Protein AF-A0A842VUZ8-F1 (afdb_monomer_lite)

Foldseek 3Di:
DDDDDDDPDPPPVVVVVVVVVVVVVVVVVVVVVVVVVVVVVVVVVVVVVVVVVVVVVVVVVCQAVLLALWAKDFPVCPLVLLVCLLVLLQVLLVVCVVLVQAAPPQAQDLVSLLVLLLVVLVVVLVVLQVLLVQCLVPPRVSSNVVSLVVQLCLQLVLQLVSVLSVLVVPPPDDVSSVVVSVVSSVVSNVVSVVVSCCRSVVVDDSVRSNVSLSVSLSSLLSVVCRNCLSHPSNLLSNLQSNLVSLQVCQPPRSVVSNCVRRVVDDPVVQVCLLVVVDDLVVVNRDIDIHHSVQSNSSSNLLNSLLSVQCVVPVDNVLSVLLSVQLSVLLSVQQVVQVVVCSNHVDDRRRNRSSVSSVVSSVVSVVVVVVVD

Structure (mmCIF, N/CA/C/O backbone):
data_AF-A0A842VUZ8-F1
#
_entry.id   AF-A0A842VUZ8-F1
#
loop_
_atom_site.group_PDB
_atom_site.id
_atom_site.type_symbol
_atom_site.label_atom_id
_atom_site.label_alt_id
_atom_site.label_comp_id
_atom_site.label_asym_id
_atom_site.label_entity_id
_atom_site.label_seq_id
_atom_site.pdbx_PDB_ins_code
_atom_site.Cartn_x
_atom_site.Cartn_y
_atom_site.Cartn_z
_atom_site.occupancy
_atom_site.B_iso_or_equiv
_atom_site.auth_seq_id
_atom_site.auth_comp_id
_atom_site.auth_asym_id
_atom_site.auth_atom_id
_atom_site.pdbx_PDB_model_num
ATOM 1 N N . MET A 1 1 ? -75.063 74.558 -32.760 1.00 40.25 1 MET A N 1
ATOM 2 C CA . MET A 1 1 ? -74.350 75.350 -31.739 1.00 40.25 1 MET A CA 1
ATOM 3 C C . MET A 1 1 ? -74.391 74.553 -30.447 1.00 40.25 1 MET A C 1
ATOM 5 O O . MET A 1 1 ? -75.490 74.437 -29.937 1.00 40.25 1 MET A O 1
ATOM 9 N N . VAL A 1 2 ? -73.227 74.054 -29.988 1.00 37.72 2 VAL A N 1
ATOM 10 C CA . VAL A 1 2 ? -72.894 73.673 -28.586 1.00 37.72 2 VAL A CA 1
ATOM 11 C C . VAL A 1 2 ? -73.718 72.489 -28.006 1.00 37.72 2 VAL A C 1
ATOM 13 O O . VAL A 1 2 ? -74.902 72.391 -28.267 1.00 37.72 2 VAL A O 1
ATOM 16 N N . SER A 1 3 ? -73.215 71.499 -27.265 1.00 39.84 3 SER A N 1
ATOM 17 C CA . SER A 1 3 ? -71.957 71.281 -26.542 1.00 39.84 3 SER A CA 1
ATOM 18 C C . SER A 1 3 ? -71.574 69.799 -26.555 1.00 39.84 3 SER A C 1
ATOM 20 O O . SER A 1 3 ? -72.415 68.913 -26.428 1.00 39.84 3 SER A O 1
ATOM 22 N N . GLN A 1 4 ? -70.263 69.570 -26.624 1.00 48.50 4 GLN A N 1
ATOM 23 C CA . GLN A 1 4 ? -69.591 68.410 -26.056 1.00 48.50 4 GLN A CA 1
ATOM 24 C C . GLN A 1 4 ? -69.693 68.488 -24.527 1.00 48.50 4 GLN A C 1
ATOM 26 O O . GLN A 1 4 ? -69.205 69.457 -23.953 1.00 48.50 4 GLN A O 1
ATOM 31 N N . GLN A 1 5 ? -70.297 67.498 -23.881 1.00 48.09 5 GLN A N 1
ATOM 32 C CA . GLN A 1 5 ? -70.105 67.180 -22.462 1.00 48.09 5 GLN A CA 1
ATOM 33 C C . GLN A 1 5 ? -70.868 65.884 -22.205 1.00 48.09 5 GLN A C 1
ATOM 35 O O . GLN A 1 5 ? -72.085 65.921 -22.160 1.00 48.09 5 GLN A O 1
ATOM 40 N N . ASP A 1 6 ? -70.154 64.759 -22.211 1.00 47.66 6 ASP A N 1
ATOM 41 C CA . ASP A 1 6 ? -70.517 63.493 -21.547 1.00 47.66 6 ASP A CA 1
ATOM 42 C C . ASP A 1 6 ? -69.602 62.401 -22.097 1.00 47.66 6 ASP A C 1
ATOM 44 O O . ASP A 1 6 ? -69.941 61.725 -23.069 1.00 47.66 6 ASP A O 1
ATOM 48 N N . LYS A 1 7 ? -68.382 62.293 -21.548 1.00 49.03 7 LYS A N 1
ATOM 49 C CA . LYS A 1 7 ? -67.515 61.116 -21.760 1.00 49.03 7 LYS A CA 1
ATOM 50 C C . LYS A 1 7 ? -66.292 61.007 -20.837 1.00 49.03 7 LYS A C 1
ATOM 52 O O . LYS A 1 7 ? -65.331 60.350 -21.219 1.00 49.03 7 LYS A O 1
ATOM 57 N N . ASN A 1 8 ? -66.303 61.622 -19.649 1.00 48.09 8 ASN A N 1
ATOM 58 C CA . ASN A 1 8 ? -65.114 61.648 -18.780 1.00 48.09 8 ASN A CA 1
ATOM 59 C C . ASN A 1 8 ? -65.256 61.011 -17.387 1.00 48.09 8 ASN A C 1
ATOM 61 O O . ASN A 1 8 ? -64.257 60.991 -16.675 1.00 48.09 8 ASN A O 1
ATOM 65 N N . ASP A 1 9 ? -66.395 60.422 -17.011 1.00 48.78 9 ASP A N 1
ATOM 66 C CA . ASP A 1 9 ? -66.570 59.937 -15.627 1.00 48.78 9 ASP A CA 1
ATOM 67 C C . ASP A 1 9 ? -66.390 58.419 -15.419 1.00 48.78 9 ASP A C 1
ATOM 69 O O . ASP A 1 9 ? -66.301 57.976 -14.276 1.00 48.78 9 ASP A O 1
ATOM 73 N N . ASP A 1 10 ? -66.215 57.616 -16.476 1.00 49.03 10 ASP A N 1
ATOM 74 C CA . ASP A 1 10 ? -66.083 56.152 -16.326 1.00 49.03 10 ASP A CA 1
ATOM 75 C C . ASP A 1 10 ? -64.636 55.641 -16.158 1.00 49.03 10 ASP A C 1
ATOM 77 O O . ASP A 1 10 ? -64.435 54.493 -15.766 1.00 49.03 10 ASP A O 1
ATOM 81 N N . ASN A 1 11 ? -63.606 56.469 -16.378 1.00 48.62 11 ASN A N 1
ATOM 82 C CA . ASN A 1 11 ? -62.205 56.016 -16.285 1.00 48.62 11 ASN A CA 1
ATOM 83 C C . ASN A 1 11 ? -61.574 56.144 -14.885 1.00 48.62 11 ASN A C 1
ATOM 85 O O . ASN A 1 11 ? -60.543 55.530 -14.627 1.00 48.62 11 ASN A O 1
ATOM 89 N N . ALA A 1 12 ? -62.178 56.886 -13.951 1.00 50.09 12 ALA A N 1
ATOM 90 C CA . ALA A 1 12 ? -61.561 57.154 -12.644 1.00 50.09 12 ALA A CA 1
ATOM 91 C C . ALA A 1 12 ? -61.776 56.045 -11.588 1.00 50.09 12 ALA A C 1
ATOM 93 O O . ALA A 1 12 ? -61.054 55.999 -10.592 1.00 50.09 12 ALA A O 1
ATOM 94 N N . ASN A 1 13 ? -62.737 55.134 -11.793 1.00 48.16 13 ASN A N 1
ATOM 95 C CA . ASN A 1 13 ? -63.004 54.021 -10.866 1.00 48.16 13 ASN A CA 1
ATOM 96 C C . ASN A 1 13 ? -62.311 52.702 -11.254 1.00 48.16 13 ASN A C 1
ATOM 98 O O . ASN A 1 13 ? -62.233 51.801 -10.422 1.00 48.16 13 ASN A O 1
ATOM 102 N N . SER A 1 14 ? -61.768 52.596 -12.472 1.00 51.69 14 SER A N 1
ATOM 103 C CA . SER A 1 14 ? -60.984 51.430 -12.909 1.00 51.69 14 SER A CA 1
ATOM 104 C C . SER A 1 14 ? -59.558 51.463 -12.346 1.00 51.69 14 SER A C 1
ATOM 106 O O . SER A 1 14 ? -59.079 50.462 -11.821 1.00 51.69 14 SER A O 1
ATOM 108 N N . GLU A 1 15 ? -58.896 52.625 -12.365 1.00 51.38 15 GLU A N 1
ATOM 109 C CA . GLU A 1 15 ? -57.491 52.748 -11.934 1.00 51.38 15 GLU A CA 1
ATOM 110 C C . GLU A 1 15 ? -57.310 52.626 -10.409 1.00 51.38 15 GLU A C 1
ATOM 112 O O . GLU A 1 15 ? -56.290 52.123 -9.939 1.00 51.38 15 GLU A O 1
ATOM 117 N N . LYS A 1 16 ? -58.316 53.010 -9.610 1.00 51.94 16 LYS A N 1
ATOM 118 C CA . LYS A 1 16 ? -58.265 52.857 -8.143 1.00 51.94 16 LYS A CA 1
ATOM 119 C C . LYS A 1 16 ? -58.443 51.412 -7.670 1.00 51.94 16 LYS A C 1
ATOM 121 O O . LYS A 1 16 ? -57.926 51.063 -6.616 1.00 51.94 16 LYS A O 1
ATOM 126 N N . SER A 1 17 ? -59.146 50.574 -8.436 1.00 53.88 17 SER A N 1
ATOM 127 C CA . SER A 1 17 ? -59.337 49.161 -8.089 1.00 53.88 17 SER A CA 1
ATOM 128 C C . SER A 1 17 ? -58.138 48.290 -8.469 1.00 53.88 17 SER A C 1
ATOM 130 O O . SER A 1 17 ? -57.923 47.269 -7.822 1.00 53.88 17 SER A O 1
ATOM 132 N N . GLU A 1 18 ? -57.364 48.656 -9.495 1.00 53.38 18 GLU A N 1
ATOM 133 C CA . GLU A 1 18 ? -56.154 47.914 -9.877 1.00 53.38 18 GLU A CA 1
ATOM 134 C C . GLU A 1 18 ? -54.968 48.241 -8.956 1.00 53.38 18 GLU A C 1
ATOM 136 O O . GLU A 1 18 ? -54.259 47.324 -8.542 1.00 53.38 18 GLU A O 1
ATOM 141 N N . ALA A 1 19 ? -54.811 49.500 -8.525 1.00 55.88 19 ALA A N 1
ATOM 142 C CA . ALA A 1 19 ? -53.745 49.894 -7.596 1.00 55.88 19 ALA A CA 1
ATOM 143 C C . ALA A 1 19 ? -53.861 49.218 -6.208 1.00 55.88 19 ALA A C 1
ATOM 145 O O . ALA A 1 19 ? -52.865 48.714 -5.691 1.00 55.88 19 ALA A O 1
ATOM 146 N N . ASP A 1 20 ? -55.071 49.115 -5.642 1.00 56.00 20 ASP A N 1
ATOM 147 C CA . ASP A 1 20 ? -55.310 48.465 -4.335 1.00 56.00 20 ASP A CA 1
ATOM 148 C C . ASP A 1 20 ? -55.161 46.928 -4.376 1.00 56.00 20 ASP A C 1
ATOM 150 O O . ASP A 1 20 ? -54.921 46.283 -3.348 1.00 56.00 20 ASP A O 1
ATOM 154 N N . VAL A 1 21 ? -55.313 46.311 -5.554 1.00 56.84 21 VAL A N 1
ATOM 155 C CA . VAL A 1 21 ? -55.085 44.868 -5.751 1.00 56.84 21 VAL A CA 1
ATOM 156 C C . VAL A 1 21 ? -53.593 44.583 -5.929 1.00 56.84 21 VAL A C 1
ATOM 158 O O . VAL A 1 21 ? -53.092 43.601 -5.381 1.00 56.84 21 VAL A O 1
ATOM 161 N N . GLN A 1 22 ? -52.866 45.466 -6.614 1.00 56.69 22 GLN A N 1
ATOM 162 C CA . GLN A 1 22 ? -51.430 45.325 -6.846 1.00 56.69 22 GLN A CA 1
ATOM 163 C C . GLN A 1 22 ? -50.611 45.555 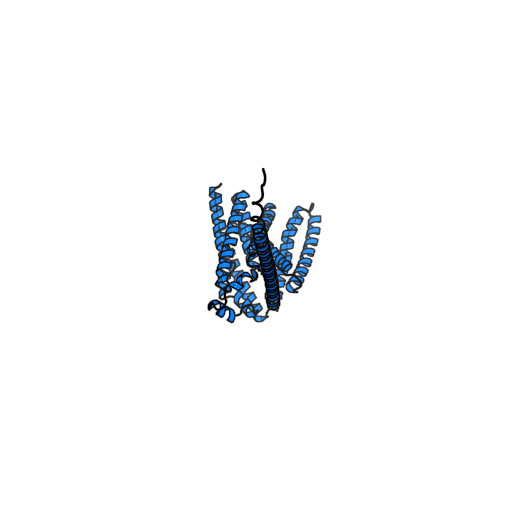-5.561 1.00 56.69 22 GLN A C 1
ATOM 165 O O . GLN A 1 22 ? -49.685 44.799 -5.277 1.00 56.69 22 GLN A O 1
ATOM 170 N N . GLU A 1 23 ? -51.020 46.501 -4.706 1.00 57.56 23 GLU A N 1
ATOM 171 C CA . GLU A 1 23 ? -50.358 46.767 -3.417 1.00 57.56 23 GLU A CA 1
ATOM 172 C C . GLU A 1 23 ? -50.567 45.630 -2.388 1.00 57.56 23 GLU A C 1
ATOM 174 O O . GLU A 1 23 ? -49.696 45.347 -1.557 1.00 57.56 23 GLU A O 1
ATOM 179 N N . LYS A 1 24 ? -51.691 44.900 -2.471 1.00 57.88 24 LYS A N 1
ATOM 180 C CA . LYS A 1 24 ? -51.921 43.689 -1.661 1.00 57.88 24 LYS A CA 1
ATOM 181 C C . LYS A 1 24 ? -51.095 42.494 -2.132 1.00 57.88 24 LYS A C 1
ATOM 183 O O . LYS A 1 24 ? -50.594 41.756 -1.283 1.00 57.88 24 LYS A O 1
ATOM 188 N N . ASP A 1 25 ? -50.927 42.327 -3.441 1.00 59.00 25 ASP A N 1
ATOM 189 C CA . ASP A 1 25 ? -50.174 41.207 -4.017 1.00 59.00 25 ASP A CA 1
ATOM 190 C C . ASP A 1 25 ? -48.657 41.347 -3.770 1.00 59.00 25 ASP A C 1
ATOM 192 O O . ASP A 1 25 ? -47.966 40.365 -3.484 1.00 59.00 25 ASP A O 1
ATOM 196 N N . ASP A 1 26 ? -48.135 42.578 -3.759 1.00 64.94 26 ASP A N 1
ATOM 197 C CA . ASP A 1 26 ? -46.733 42.846 -3.413 1.00 64.94 26 ASP A CA 1
ATOM 198 C C . ASP A 1 26 ? -46.464 42.703 -1.901 1.00 64.94 26 ASP A C 1
ATOM 200 O O . ASP A 1 26 ? -45.462 42.103 -1.497 1.00 64.94 26 ASP A O 1
ATOM 204 N N . SER A 1 27 ? -47.411 43.109 -1.042 1.00 68.75 27 SER A N 1
ATOM 205 C CA . SER A 1 27 ? -47.345 42.863 0.411 1.00 68.75 27 SER A CA 1
ATOM 206 C C . SER A 1 27 ? -47.311 41.371 0.765 1.00 68.75 27 SER A C 1
ATOM 208 O O . SER A 1 27 ? -46.684 40.965 1.752 1.00 68.75 27 SER A O 1
ATOM 210 N N . GLU A 1 28 ? -48.016 40.541 -0.003 1.00 71.44 28 GLU A N 1
ATOM 211 C CA . GLU A 1 28 ? -48.079 39.102 0.229 1.00 71.44 28 GLU A CA 1
ATOM 212 C C . GLU A 1 28 ? -46.811 38.394 -0.271 1.00 71.44 28 GLU A C 1
ATOM 214 O O . GLU A 1 28 ? -46.271 37.542 0.442 1.00 71.44 28 GLU A O 1
ATOM 219 N N . LYS A 1 29 ? -46.247 38.823 -1.410 1.00 73.38 29 LYS A N 1
ATOM 220 C CA . LYS A 1 29 ? -44.946 38.339 -1.909 1.00 73.38 29 LYS A CA 1
ATOM 221 C C . LYS A 1 29 ? -43.802 38.628 -0.942 1.00 73.38 29 LYS A C 1
ATOM 223 O O . LYS A 1 29 ? -43.024 37.718 -0.646 1.00 73.38 29 LYS A O 1
ATOM 228 N N . ASP A 1 30 ? -43.737 39.830 -0.375 1.00 78.38 30 ASP A N 1
ATOM 229 C CA . ASP A 1 30 ? -42.692 40.181 0.594 1.00 78.38 30 ASP A CA 1
ATOM 230 C C . ASP A 1 30 ? -42.771 39.324 1.866 1.00 78.38 30 ASP A C 1
ATOM 232 O O . ASP A 1 30 ? -41.753 38.835 2.368 1.00 78.38 30 ASP A O 1
ATOM 236 N N . LYS A 1 31 ? -43.988 39.031 2.342 1.00 79.00 31 LYS A N 1
ATOM 237 C CA . LYS A 1 31 ? -44.206 38.129 3.487 1.00 79.00 31 LYS A CA 1
ATOM 238 C C . LYS A 1 31 ? -43.808 36.686 3.180 1.00 79.00 31 LYS A C 1
ATOM 240 O O . LYS A 1 31 ? -43.312 35.993 4.072 1.00 79.00 31 LYS A O 1
ATOM 245 N N . VAL A 1 32 ? -44.019 36.213 1.951 1.00 78.44 32 VAL A N 1
ATOM 246 C CA . VAL A 1 32 ? -43.604 34.866 1.524 1.00 78.44 32 VAL A CA 1
ATOM 247 C C . VAL A 1 32 ? -42.077 34.769 1.448 1.00 78.44 32 VAL A C 1
ATOM 249 O O . VAL A 1 32 ? -41.507 33.827 2.003 1.00 78.44 32 VAL A O 1
ATOM 252 N N . ILE A 1 33 ? -41.405 35.775 0.879 1.00 82.00 33 ILE A N 1
ATOM 253 C CA . ILE A 1 33 ? -39.936 35.837 0.800 1.00 82.00 33 ILE A CA 1
ATOM 254 C C . ILE A 1 33 ? -39.312 35.893 2.201 1.00 82.00 33 ILE A C 1
ATOM 256 O O . ILE A 1 33 ? -38.324 35.205 2.475 1.00 82.00 33 ILE A O 1
ATOM 260 N N . GLU A 1 34 ? -39.890 36.669 3.121 1.00 85.69 34 GLU A N 1
ATOM 261 C CA . GLU A 1 34 ? -39.395 36.759 4.496 1.00 85.69 34 GLU A CA 1
ATOM 262 C C . GLU A 1 34 ? -39.572 35.435 5.261 1.00 85.69 34 GLU A C 1
ATOM 264 O O . GLU A 1 34 ? -38.682 35.020 6.012 1.00 85.69 34 GLU A O 1
ATOM 269 N N . ARG A 1 35 ? -40.684 34.719 5.035 1.00 79.75 35 ARG A N 1
ATOM 270 C CA . ARG A 1 35 ? -40.897 33.377 5.603 1.00 79.75 35 ARG A CA 1
ATOM 271 C C . ARG A 1 35 ? -39.889 32.368 5.062 1.00 79.75 35 ARG A C 1
ATOM 273 O O . ARG A 1 35 ? -39.334 31.612 5.855 1.00 79.75 35 ARG A O 1
ATOM 280 N N . GLN A 1 36 ? -39.605 32.377 3.761 1.00 78.00 36 GLN A N 1
ATOM 281 C CA . GLN A 1 36 ? -38.607 31.481 3.166 1.00 78.00 36 GLN A CA 1
ATOM 282 C C . GLN A 1 36 ? -37.196 31.750 3.687 1.00 78.00 36 GLN A C 1
ATOM 284 O O . GLN A 1 36 ? -36.519 30.811 4.096 1.00 78.00 36 GLN A O 1
ATOM 289 N N . LYS A 1 37 ? -36.787 33.019 3.812 1.00 84.62 37 LYS A N 1
ATOM 290 C CA . LYS A 1 37 ? -35.493 33.360 4.427 1.00 84.62 37 LYS A CA 1
ATOM 291 C C . LYS A 1 37 ? -35.383 32.865 5.870 1.00 84.62 37 LYS A C 1
ATOM 293 O O . LYS A 1 37 ? -34.351 32.313 6.243 1.00 84.62 37 LYS A O 1
ATOM 298 N N . LYS A 1 38 ? -36.446 33.003 6.672 1.00 82.94 38 LYS A N 1
ATOM 299 C CA . LYS A 1 38 ? -36.475 32.489 8.054 1.00 82.94 38 LYS A CA 1
ATOM 300 C C . LYS A 1 38 ? -36.396 30.962 8.114 1.00 82.94 38 LYS A C 1
ATOM 302 O O . LYS A 1 38 ? -35.738 30.428 9.005 1.00 82.94 38 LYS A O 1
ATOM 307 N N . VAL A 1 39 ? -37.032 30.258 7.177 1.00 78.62 39 VAL A N 1
ATOM 308 C CA . VAL A 1 39 ? -36.945 28.792 7.073 1.00 78.62 39 VAL A CA 1
ATOM 309 C C . VAL A 1 39 ? -35.529 28.356 6.686 1.00 78.62 39 VAL A C 1
ATOM 311 O O . VAL A 1 39 ? -34.979 27.470 7.338 1.00 78.62 39 VAL A O 1
ATOM 314 N N . ASP A 1 40 ? -34.901 29.018 5.714 1.00 80.44 40 ASP A N 1
ATOM 315 C CA . ASP A 1 40 ? -33.533 28.707 5.280 1.00 80.44 40 ASP A CA 1
ATOM 316 C C . ASP A 1 40 ? -32.489 28.993 6.369 1.00 80.44 40 ASP A C 1
ATOM 318 O O . ASP A 1 40 ? -31.551 28.214 6.563 1.00 80.44 40 ASP A O 1
ATOM 322 N N . GLU A 1 41 ? -32.644 30.088 7.118 1.00 86.19 41 GLU A N 1
ATOM 323 C CA . GLU A 1 41 ? -31.775 30.396 8.258 1.00 86.19 41 GLU A CA 1
ATOM 324 C C . GLU A 1 41 ? -31.944 29.394 9.401 1.00 86.19 41 GLU A C 1
ATOM 326 O O . GLU A 1 41 ? -30.944 28.935 9.960 1.00 86.19 41 GLU A O 1
ATOM 331 N N . ASN A 1 42 ? -33.181 29.003 9.722 1.00 77.19 42 ASN A N 1
ATOM 332 C CA . ASN A 1 42 ? -33.434 27.970 10.724 1.00 77.19 42 ASN A CA 1
ATOM 333 C C . ASN A 1 42 ? -32.886 26.612 10.284 1.00 77.19 42 ASN A C 1
ATOM 335 O O . ASN A 1 42 ? -32.281 25.919 11.098 1.00 77.19 42 ASN A O 1
ATOM 339 N N . TYR A 1 43 ? -33.011 26.254 9.004 1.00 71.44 43 TYR A N 1
ATOM 340 C CA . TYR A 1 43 ? -32.432 25.025 8.471 1.00 71.44 43 TYR A CA 1
ATOM 341 C C . TYR A 1 43 ? -30.899 25.037 8.547 1.00 71.44 43 TYR A C 1
ATOM 343 O O . TYR A 1 43 ? -30.298 24.061 8.994 1.00 71.44 43 TYR A O 1
ATOM 351 N N . LYS A 1 44 ? -30.247 26.155 8.198 1.00 77.38 44 LYS A N 1
ATOM 352 C CA . LYS A 1 44 ? -28.787 26.310 8.347 1.00 77.38 44 LYS A CA 1
ATOM 353 C C . LYS A 1 44 ? -28.333 26.223 9.803 1.00 77.38 44 LYS A C 1
ATOM 355 O O . LYS A 1 44 ? -27.313 25.596 10.074 1.00 77.38 44 LYS A O 1
ATOM 360 N N . ARG A 1 45 ? -29.070 26.827 10.741 1.00 74.75 45 ARG A N 1
ATOM 361 C CA . ARG A 1 45 ? -28.762 26.742 12.180 1.00 74.75 45 ARG A CA 1
ATOM 362 C C . ARG A 1 45 ? -28.948 25.330 12.718 1.00 74.75 45 ARG A C 1
ATOM 364 O O . ARG A 1 45 ? -28.068 24.847 13.418 1.00 74.75 45 ARG A O 1
ATOM 371 N N . LEU A 1 46 ? -30.044 24.664 12.354 1.00 68.81 46 LEU A N 1
ATOM 372 C CA . LEU A 1 46 ? -30.310 23.285 12.754 1.00 68.81 46 LEU A CA 1
ATOM 373 C C . LEU A 1 46 ? -29.225 22.350 12.217 1.00 68.81 46 LEU A C 1
ATOM 375 O O . LEU A 1 46 ? -28.674 21.564 12.973 1.00 68.81 46 LEU A O 1
ATOM 379 N N . LYS A 1 47 ? -28.847 22.504 10.944 1.00 66.50 47 LYS A N 1
ATOM 380 C CA . LYS A 1 47 ? -27.765 21.733 10.332 1.00 66.50 47 LYS A CA 1
ATOM 381 C C . LYS A 1 47 ? -26.415 21.973 11.010 1.00 66.50 47 LYS A C 1
ATOM 383 O O . LYS A 1 47 ? -25.726 21.011 11.296 1.00 66.50 47 LYS A O 1
ATOM 388 N N . ASN A 1 48 ? -26.065 23.221 11.324 1.00 70.19 48 ASN A N 1
ATOM 389 C CA . ASN A 1 48 ? -24.822 23.523 12.042 1.00 70.19 48 ASN A CA 1
ATOM 390 C C . ASN A 1 48 ? -24.817 22.987 13.480 1.00 70.19 48 ASN A C 1
ATOM 392 O O . ASN A 1 48 ? -23.759 22.625 13.981 1.00 70.19 48 ASN A O 1
ATOM 396 N N . ASN A 1 49 ? -25.967 22.974 14.157 1.00 64.56 49 ASN A N 1
ATOM 397 C CA . ASN A 1 49 ? -26.074 22.421 15.506 1.00 64.56 49 ASN A CA 1
ATOM 398 C C . ASN A 1 49 ? -25.986 20.895 15.485 1.00 64.56 49 ASN A C 1
ATOM 400 O O . ASN A 1 49 ? -25.264 20.343 16.299 1.00 64.56 49 ASN A O 1
ATOM 404 N N . ILE A 1 50 ? -26.628 20.244 14.512 1.00 54.94 50 ILE A N 1
ATOM 405 C CA . ILE A 1 50 ? -26.472 18.811 14.245 1.00 54.94 50 ILE A CA 1
ATOM 406 C C . ILE A 1 50 ? -25.003 18.511 13.921 1.00 54.94 50 ILE A C 1
ATOM 408 O O . ILE A 1 50 ? -24.394 17.693 14.585 1.00 54.94 50 ILE A O 1
ATOM 412 N N . ASP A 1 51 ? -24.375 19.221 12.984 1.00 51.25 51 ASP A N 1
ATOM 413 C CA . ASP A 1 51 ? -22.969 18.980 12.633 1.00 51.25 51 ASP A CA 1
ATOM 414 C C . ASP A 1 51 ? -22.028 19.136 13.851 1.00 51.25 51 ASP A C 1
ATOM 416 O O . ASP A 1 51 ? -21.079 18.368 13.982 1.00 51.25 51 ASP A O 1
ATOM 420 N N . LYS A 1 52 ? -22.314 20.071 14.770 1.00 55.97 52 LYS A N 1
ATOM 421 C CA . LYS A 1 52 ? -21.553 20.260 16.020 1.00 55.97 52 LYS A CA 1
ATOM 422 C C . LYS A 1 52 ? -21.817 19.192 17.076 1.00 55.97 52 LYS A C 1
ATOM 424 O O . LYS A 1 52 ? -20.873 18.714 17.686 1.00 55.97 52 LYS A O 1
ATOM 429 N N . GLU A 1 53 ? -23.076 18.831 17.294 1.00 40.97 53 GLU A N 1
ATOM 430 C CA . GLU A 1 53 ? -23.471 17.792 18.251 1.00 40.97 53 GLU A CA 1
ATOM 431 C C . GLU A 1 53 ? -22.917 16.428 17.812 1.00 40.97 53 GLU A C 1
ATOM 433 O O . GLU A 1 53 ? -22.444 15.647 18.629 1.00 40.97 53 GLU A O 1
ATOM 438 N N . TYR A 1 54 ? -22.863 16.178 16.501 1.00 45.03 54 TYR A N 1
ATOM 439 C CA . TYR A 1 54 ? -22.207 15.002 15.941 1.00 45.03 54 TYR A CA 1
ATOM 440 C C . TYR A 1 54 ? -20.671 15.105 15.999 1.00 45.03 54 TYR A C 1
ATOM 442 O O . TYR A 1 54 ? -20.021 14.088 16.208 1.00 45.03 54 TYR A O 1
ATOM 450 N N . GLU A 1 55 ? -20.056 16.285 15.859 1.00 45.62 55 GLU A N 1
ATOM 451 C CA . GLU A 1 55 ? -18.614 16.434 16.130 1.00 45.62 55 GLU A CA 1
ATOM 452 C C . GLU A 1 55 ? -18.283 16.130 17.604 1.00 45.62 55 GLU A C 1
ATOM 454 O O . GLU A 1 55 ? -17.343 15.383 17.854 1.00 45.62 55 GLU A O 1
ATOM 459 N N . GLU A 1 56 ? -19.085 16.600 18.566 1.00 42.88 56 GLU A N 1
ATOM 460 C CA . GLU A 1 56 ? -18.869 16.347 20.002 1.00 42.88 56 GLU A CA 1
ATOM 461 C C . GLU A 1 56 ? -19.089 14.876 20.402 1.00 42.88 56 GLU A C 1
ATOM 463 O O . GLU A 1 56 ? -18.270 14.315 21.128 1.00 42.88 56 GLU A O 1
ATOM 468 N N . ILE A 1 57 ? -20.140 14.213 19.901 1.00 36.56 57 ILE A N 1
ATOM 469 C CA . ILE A 1 57 ? -20.436 12.806 20.243 1.00 36.56 57 ILE A CA 1
ATOM 470 C C . ILE A 1 57 ? -19.370 11.845 19.683 1.00 36.56 57 ILE A C 1
ATOM 472 O O . ILE A 1 57 ? -19.049 10.839 20.314 1.00 36.56 57 ILE A O 1
ATOM 476 N N . TYR A 1 58 ? -18.781 12.149 18.522 1.00 43.25 58 TYR A N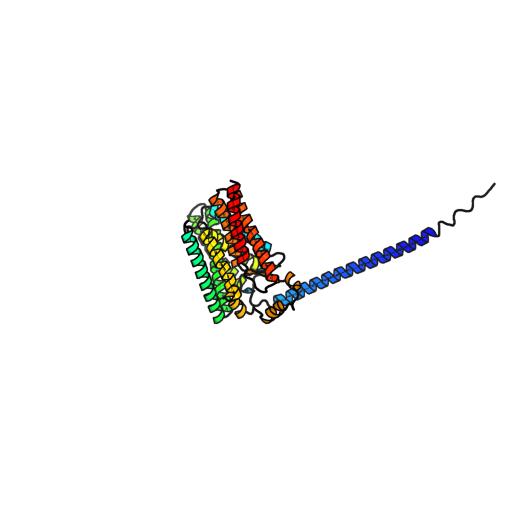 1
ATOM 477 C CA . TYR A 1 58 ? -17.755 11.298 17.903 1.00 43.25 58 TYR A CA 1
ATOM 478 C C . TYR A 1 58 ? -16.313 11.664 18.295 1.00 43.25 58 TYR A C 1
ATOM 480 O O . TYR A 1 58 ? -15.407 10.855 18.071 1.00 43.25 58 TYR A O 1
ATOM 488 N N . GLU A 1 59 ? -16.070 12.843 18.876 1.00 44.47 59 GLU A N 1
ATOM 489 C CA . GLU A 1 59 ? -14.763 13.174 19.457 1.00 44.47 59 GLU A CA 1
ATOM 490 C C . GLU A 1 59 ? -14.510 12.412 20.773 1.00 44.47 59 GLU A C 1
ATOM 492 O O . GLU A 1 59 ? -13.367 12.009 21.013 1.00 44.47 59 GLU A O 1
ATOM 497 N N . ASP A 1 60 ? -15.550 12.110 21.563 1.00 39.28 60 ASP A N 1
ATOM 498 C CA . ASP A 1 60 ? -15.403 11.538 22.916 1.00 39.28 60 ASP A CA 1
ATOM 499 C C . ASP A 1 60 ? -15.373 9.986 22.968 1.00 39.28 60 ASP A C 1
ATOM 501 O O . ASP A 1 60 ? -14.786 9.403 23.878 1.00 39.28 60 ASP A O 1
ATOM 505 N N . GLU A 1 61 ? -15.882 9.268 21.952 1.00 41.88 61 GLU A N 1
ATOM 506 C CA . GLU A 1 61 ? -15.792 7.786 21.865 1.00 41.88 61 GLU A CA 1
ATOM 507 C C . GLU A 1 61 ? -14.531 7.268 21.124 1.00 41.88 61 GLU A C 1
ATOM 509 O O . GLU A 1 61 ? -14.421 6.101 20.741 1.00 41.88 61 GLU A O 1
ATOM 514 N N . SER A 1 62 ? -13.530 8.125 20.912 1.00 42.69 62 SER A N 1
ATOM 515 C CA . SER A 1 62 ? -12.391 7.882 20.009 1.00 42.69 62 SER A CA 1
ATOM 516 C C . SER A 1 62 ? -11.197 7.112 20.608 1.00 42.69 62 SER A C 1
ATOM 518 O O . SER A 1 62 ? -10.135 7.043 19.984 1.00 42.69 62 SER A O 1
ATOM 520 N N . GLY A 1 63 ? -11.357 6.472 21.772 1.00 46.78 63 GLY A N 1
ATOM 521 C CA . GLY A 1 63 ? -10.246 5.951 22.586 1.00 46.78 63 GLY A CA 1
ATOM 522 C C . GLY A 1 63 ? -9.297 4.944 21.913 1.00 46.78 63 GLY A C 1
ATOM 523 O O . GLY A 1 63 ? -8.143 4.840 22.321 1.00 46.78 63 GLY A O 1
ATOM 524 N N . ILE A 1 64 ? -9.731 4.231 20.865 1.00 47.12 64 ILE A N 1
ATOM 525 C CA . ILE A 1 64 ? -8.969 3.102 20.295 1.00 47.12 64 ILE A CA 1
ATOM 526 C C . ILE A 1 64 ? -8.561 3.277 18.826 1.00 47.12 64 ILE A C 1
ATOM 528 O O . ILE A 1 64 ? -7.457 2.876 18.438 1.00 47.12 64 ILE A O 1
ATOM 532 N N . SER A 1 65 ? -9.412 3.880 17.987 1.00 55.62 65 SER A N 1
ATOM 533 C CA . SER A 1 65 ? -9.129 4.026 16.542 1.00 55.62 65 SER A CA 1
ATOM 534 C C . SER A 1 65 ? -7.880 4.871 16.248 1.00 55.62 65 SER A C 1
ATOM 536 O O . SER A 1 65 ? -7.353 4.858 15.138 1.00 55.62 65 SER A O 1
ATOM 538 N N . ASP A 1 66 ? -7.389 5.604 17.246 1.00 66.81 66 ASP A N 1
ATOM 539 C CA . ASP A 1 66 ? -6.257 6.507 17.112 1.00 66.81 66 ASP A CA 1
ATOM 540 C C . ASP A 1 66 ? -4.898 5.795 17.067 1.00 66.81 66 ASP A C 1
ATOM 542 O O . ASP A 1 66 ? -3.931 6.366 16.556 1.00 66.81 66 ASP A O 1
ATOM 546 N N . TYR A 1 67 ? -4.817 4.544 17.536 1.00 75.12 67 TYR A N 1
ATOM 547 C CA . TYR A 1 67 ? -3.587 3.744 17.463 1.00 75.12 67 TYR A CA 1
ATOM 548 C C . TYR A 1 67 ? -3.496 2.891 16.199 1.00 75.12 67 TYR A C 1
ATOM 550 O O . TYR A 1 67 ? -2.398 2.486 15.805 1.00 75.12 67 TYR A O 1
ATOM 558 N N . LEU A 1 68 ? -4.627 2.608 15.554 1.00 82.94 68 LEU A N 1
ATOM 559 C CA . LEU A 1 68 ? -4.632 1.875 14.299 1.00 82.94 68 LEU A CA 1
ATOM 560 C C . LEU A 1 68 ? -4.296 2.826 13.143 1.00 82.94 68 LEU A C 1
ATOM 562 O O . LEU A 1 68 ? -4.834 3.931 13.055 1.00 82.94 68 LEU A O 1
ATOM 566 N N . PRO A 1 69 ? -3.412 2.422 12.220 1.00 88.88 69 PRO A N 1
ATOM 567 C CA . PRO A 1 69 ? -3.083 3.219 11.051 1.00 88.88 69 PRO A CA 1
ATOM 568 C C . PRO A 1 69 ? -4.193 3.121 10.005 1.00 88.88 69 PRO A C 1
ATOM 570 O O . PRO A 1 69 ? -4.091 2.396 9.013 1.00 88.88 69 PRO A O 1
ATOM 573 N N . VAL A 1 70 ? -5.271 3.856 10.252 1.00 91.81 70 VAL A N 1
ATOM 574 C CA . VAL A 1 70 ? -6.437 3.928 9.376 1.00 91.81 70 VAL A CA 1
ATOM 575 C C . VAL A 1 70 ? -6.564 5.315 8.759 1.00 91.81 70 VAL A C 1
ATOM 577 O O . VAL A 1 70 ? -6.284 6.339 9.389 1.00 91.81 70 VAL A O 1
ATOM 580 N N . TYR A 1 71 ? -6.995 5.350 7.503 1.00 92.50 71 TYR A N 1
ATOM 581 C CA . TYR A 1 71 ? -7.374 6.573 6.815 1.00 92.50 71 TYR A CA 1
ATOM 582 C C . TYR A 1 71 ? -8.860 6.835 7.056 1.00 92.50 71 TYR A C 1
ATOM 584 O O . TYR A 1 71 ? -9.700 6.044 6.630 1.00 92.50 71 TYR A O 1
ATOM 592 N N . LYS A 1 72 ? -9.194 7.952 7.710 1.00 91.38 72 LYS A N 1
ATOM 593 C CA . LYS A 1 72 ? -10.585 8.318 8.018 1.00 91.38 72 LYS A CA 1
ATOM 594 C C . LYS A 1 72 ? -11.156 9.251 6.960 1.00 91.38 72 LYS A C 1
ATOM 596 O O . LYS A 1 72 ? -10.658 10.364 6.793 1.00 91.38 72 LYS A O 1
ATOM 601 N N . VAL A 1 73 ? -12.211 8.852 6.261 1.00 91.38 73 VAL A N 1
ATOM 602 C CA . VAL A 1 73 ? -12.800 9.644 5.172 1.00 91.38 73 VAL A CA 1
ATOM 603 C C . VAL A 1 73 ? -14.316 9.630 5.227 1.00 91.38 73 VAL A C 1
ATOM 605 O O . VAL A 1 73 ? -14.930 8.644 5.612 1.00 91.38 73 VAL A O 1
ATOM 608 N N . ARG A 1 74 ? -14.947 10.724 4.798 1.00 87.94 74 ARG A N 1
ATOM 609 C CA . ARG A 1 74 ? -16.402 10.739 4.615 1.00 87.94 74 ARG A CA 1
ATOM 610 C C . ARG A 1 74 ? -16.788 9.765 3.509 1.00 87.94 74 ARG A C 1
ATOM 612 O O . ARG A 1 74 ? -16.149 9.758 2.456 1.00 87.94 74 ARG A O 1
ATOM 619 N N . LEU A 1 75 ? -17.887 9.037 3.699 1.00 84.31 75 LEU A N 1
ATOM 620 C CA . LEU A 1 75 ? -18.359 8.030 2.748 1.00 84.31 75 LEU A CA 1
ATOM 621 C C . LEU A 1 75 ? -18.503 8.565 1.313 1.00 84.31 75 LEU A C 1
ATOM 623 O O . LEU A 1 75 ? -18.190 7.861 0.370 1.00 84.31 75 LEU A O 1
ATOM 627 N N . LYS A 1 76 ? -18.903 9.829 1.115 1.00 86.62 76 LYS A N 1
ATOM 628 C CA . LYS A 1 76 ? -19.037 10.436 -0.230 1.00 86.62 76 LYS A CA 1
ATOM 629 C C . LYS A 1 76 ? -17.700 10.677 -0.945 1.00 86.62 76 LYS A C 1
ATOM 631 O O . LYS A 1 76 ? -17.679 10.823 -2.161 1.00 86.62 76 LYS A O 1
ATOM 636 N N . LEU A 1 77 ? -16.595 10.742 -0.202 1.00 90.75 77 LEU A N 1
ATOM 637 C CA . LEU A 1 77 ? -15.260 11.074 -0.710 1.00 90.75 77 LEU A CA 1
ATOM 638 C C . LEU A 1 77 ? -14.286 9.894 -0.638 1.00 90.75 77 LEU A C 1
ATOM 640 O O . LEU A 1 77 ? -13.102 10.079 -0.903 1.00 90.75 77 LEU A O 1
ATOM 644 N N . PHE A 1 78 ? -14.750 8.690 -0.299 1.00 91.25 78 PHE A N 1
ATOM 645 C CA . PHE A 1 78 ? -13.865 7.548 -0.058 1.00 91.25 78 PHE A CA 1
ATOM 646 C C . PHE A 1 78 ? -13.053 7.112 -1.292 1.00 91.25 78 PHE A C 1
ATOM 648 O O . PHE A 1 78 ? -11.953 6.586 -1.147 1.00 91.25 78 PHE A O 1
ATOM 655 N N . VAL A 1 79 ? -13.564 7.367 -2.503 1.00 94.62 79 VAL A N 1
ATOM 656 C CA . VAL A 1 79 ? -12.871 7.047 -3.764 1.00 94.62 79 VAL A CA 1
ATOM 657 C C . VAL A 1 79 ? -11.621 7.909 -3.946 1.00 94.62 79 VAL A C 1
ATOM 659 O O . VAL A 1 79 ? -10.645 7.455 -4.531 1.00 94.62 79 VAL A O 1
ATOM 662 N N . VAL A 1 80 ? -11.621 9.142 -3.428 1.00 95.88 80 VAL A N 1
ATOM 663 C CA . VAL A 1 80 ? -10.527 10.108 -3.618 1.00 95.88 80 VAL A CA 1
ATOM 664 C C . VAL A 1 80 ? -9.181 9.585 -3.096 1.00 95.88 80 VAL A C 1
ATOM 666 O O . VAL A 1 80 ? -8.238 9.546 -3.886 1.00 95.88 80 VAL A O 1
ATOM 669 N N . PRO A 1 81 ? -9.036 9.159 -1.824 1.00 96.12 81 PRO A N 1
ATOM 670 C CA . PRO A 1 81 ? -7.764 8.627 -1.338 1.00 96.12 81 PRO A CA 1
ATOM 671 C C . PRO A 1 81 ? -7.343 7.343 -2.058 1.00 96.12 81 PRO A C 1
ATOM 673 O O . PRO A 1 81 ? -6.154 7.171 -2.305 1.00 96.12 81 PRO A O 1
ATOM 676 N N . ILE A 1 82 ? -8.292 6.480 -2.442 1.00 96.75 82 ILE A N 1
ATOM 677 C CA . ILE A 1 82 ? -7.999 5.267 -3.219 1.00 96.75 82 ILE A CA 1
ATOM 678 C C . ILE A 1 82 ? -7.404 5.659 -4.573 1.00 96.75 82 ILE A C 1
ATOM 680 O O . ILE A 1 82 ? -6.326 5.198 -4.921 1.00 96.75 82 ILE A O 1
ATOM 684 N N . LEU A 1 83 ? -8.047 6.568 -5.309 1.00 97.75 83 LEU A N 1
ATOM 685 C CA . LEU A 1 83 ? -7.569 7.015 -6.616 1.00 97.75 83 LEU A CA 1
ATOM 686 C C . LEU A 1 83 ? -6.179 7.660 -6.537 1.00 97.75 83 LEU A C 1
ATOM 688 O O . LEU A 1 83 ? -5.321 7.354 -7.363 1.00 97.75 83 LEU A O 1
ATOM 692 N N . ILE A 1 84 ? -5.942 8.509 -5.529 1.00 98.19 84 ILE A N 1
ATOM 693 C CA . ILE A 1 84 ? -4.616 9.093 -5.282 1.00 98.19 84 ILE A CA 1
ATOM 694 C C . ILE A 1 84 ? -3.592 7.979 -5.051 1.00 98.19 84 ILE A C 1
ATOM 696 O O . ILE A 1 84 ? -2.532 7.997 -5.669 1.00 98.19 84 ILE A O 1
ATOM 700 N N . ALA A 1 85 ? -3.915 6.987 -4.217 1.00 98.19 85 ALA A N 1
ATOM 701 C CA . ALA A 1 85 ? -3.004 5.887 -3.929 1.00 98.19 85 ALA A CA 1
ATOM 702 C C . ALA A 1 85 ? -2.638 5.081 -5.184 1.00 98.19 85 ALA A C 1
ATOM 704 O O . ALA A 1 85 ? -1.459 4.842 -5.450 1.00 98.19 85 ALA A O 1
ATOM 705 N N . LEU A 1 86 ? -3.643 4.722 -5.987 1.00 98.25 86 LEU A N 1
ATOM 706 C CA . LEU A 1 86 ? -3.485 3.946 -7.216 1.00 98.25 86 LEU A CA 1
ATOM 707 C C . LEU A 1 86 ? -2.599 4.667 -8.243 1.00 98.25 86 LEU A C 1
ATOM 709 O O . LEU A 1 86 ? -1.643 4.090 -8.755 1.00 98.25 86 LEU A O 1
ATOM 713 N N . VAL A 1 87 ? -2.887 5.943 -8.519 1.00 98.06 87 VAL A N 1
ATOM 714 C CA . VAL A 1 87 ? -2.152 6.722 -9.528 1.00 98.06 87 VAL A CA 1
ATOM 715 C C . VAL A 1 87 ? -0.736 7.041 -9.053 1.00 98.06 87 VAL A C 1
ATOM 717 O O . VAL A 1 87 ? 0.222 6.855 -9.802 1.00 98.06 87 VAL A O 1
ATOM 720 N N . SER A 1 88 ? -0.579 7.499 -7.807 1.00 98.12 88 SER A N 1
ATOM 721 C CA . SER A 1 88 ? 0.736 7.862 -7.274 1.00 98.12 88 SER A CA 1
ATOM 722 C C . SER A 1 88 ? 1.666 6.658 -7.161 1.00 98.12 88 SER A C 1
ATOM 724 O O . SER A 1 88 ? 2.843 6.793 -7.483 1.00 98.12 88 SER A O 1
ATOM 726 N N . SER A 1 89 ? 1.159 5.491 -6.755 1.00 98.19 89 SER A N 1
ATOM 727 C CA . SER A 1 89 ? 1.981 4.277 -6.676 1.00 98.19 89 SER A CA 1
ATOM 728 C C . SER A 1 89 ? 2.400 3.754 -8.047 1.00 98.19 89 SER A C 1
ATOM 730 O O . SER A 1 89 ? 3.556 3.374 -8.221 1.00 98.19 89 SER A O 1
ATOM 732 N N . GLY A 1 90 ? 1.504 3.794 -9.040 1.00 96.94 90 GLY A N 1
ATOM 733 C CA . GLY A 1 90 ? 1.840 3.457 -10.423 1.00 96.94 90 GLY A CA 1
ATOM 734 C C . GLY A 1 90 ? 2.961 4.330 -10.972 1.00 96.94 90 GLY A C 1
ATOM 735 O O . GLY A 1 90 ? 3.995 3.811 -11.390 1.00 96.94 90 GLY A O 1
ATOM 736 N N . ILE A 1 91 ? 2.801 5.653 -10.891 1.00 96.38 91 ILE A N 1
ATOM 737 C CA . ILE A 1 91 ? 3.823 6.605 -11.350 1.00 96.38 91 ILE A CA 1
ATOM 738 C C . ILE A 1 91 ? 5.146 6.379 -10.612 1.00 96.38 91 ILE A C 1
ATOM 740 O O . ILE A 1 91 ? 6.196 6.324 -11.248 1.00 96.38 91 ILE A O 1
ATOM 744 N N . LEU A 1 92 ? 5.104 6.227 -9.286 1.00 96.44 92 LEU A N 1
ATOM 745 C CA . LEU A 1 92 ? 6.305 6.048 -8.478 1.00 96.44 92 LEU A CA 1
ATOM 746 C C . LEU A 1 92 ? 7.059 4.769 -8.864 1.00 96.44 92 LEU A C 1
ATOM 748 O O . LEU A 1 92 ? 8.260 4.832 -9.110 1.00 96.44 92 LEU A O 1
ATOM 752 N N . ALA A 1 93 ? 6.370 3.632 -8.978 1.00 95.94 93 ALA A N 1
ATOM 753 C CA . ALA A 1 93 ? 6.995 2.375 -9.381 1.00 95.94 93 ALA A CA 1
ATOM 754 C C . ALA A 1 93 ? 7.547 2.430 -10.813 1.00 95.94 93 ALA A C 1
ATOM 756 O O . ALA A 1 93 ? 8.656 1.961 -11.057 1.00 95.94 93 ALA A O 1
ATOM 757 N N . TRP A 1 94 ? 6.815 3.044 -11.749 1.00 94.56 94 TRP A N 1
ATOM 758 C CA . TRP A 1 94 ? 7.273 3.201 -13.130 1.00 94.56 94 TRP A CA 1
ATOM 759 C C . TRP A 1 94 ? 8.533 4.068 -13.236 1.00 94.56 94 TRP A C 1
ATOM 761 O O . TRP A 1 94 ? 9.437 3.719 -13.992 1.00 94.56 94 TRP A O 1
ATOM 771 N N . ILE A 1 95 ? 8.638 5.155 -12.459 1.00 93.94 95 ILE A N 1
ATOM 772 C CA . ILE A 1 95 ? 9.856 5.984 -12.406 1.00 93.94 95 ILE A CA 1
ATOM 773 C C . ILE A 1 95 ? 11.045 5.151 -11.926 1.00 93.94 95 ILE A C 1
ATOM 775 O O . ILE A 1 95 ? 12.092 5.165 -12.567 1.00 93.94 95 ILE A O 1
ATOM 779 N N . VAL A 1 96 ? 10.886 4.415 -10.822 1.00 94.31 96 VAL A N 1
ATOM 780 C CA . VAL A 1 96 ? 11.964 3.583 -10.268 1.00 94.31 96 VAL A CA 1
ATOM 781 C C . VAL A 1 96 ? 12.415 2.525 -11.275 1.00 94.31 96 VAL A C 1
ATOM 783 O O . VAL A 1 96 ? 13.612 2.375 -11.517 1.00 94.31 96 VAL A O 1
ATOM 786 N N . PHE A 1 97 ? 11.461 1.864 -11.927 1.00 90.94 97 PHE A N 1
ATOM 787 C CA . PHE A 1 97 ? 11.751 0.855 -12.937 1.00 90.94 97 PHE A CA 1
ATOM 788 C C . PHE A 1 97 ? 12.444 1.441 -14.175 1.00 90.94 97 PHE A C 1
ATOM 790 O O . PHE A 1 97 ? 13.411 0.876 -14.677 1.00 90.94 97 PHE A O 1
ATOM 797 N N . SER A 1 98 ? 12.008 2.617 -14.634 1.00 89.69 98 SER A N 1
ATOM 798 C CA . SER A 1 98 ? 12.606 3.312 -15.786 1.00 89.69 98 SER A CA 1
ATOM 799 C C . SER A 1 98 ? 14.062 3.725 -15.549 1.00 89.69 98 SER A C 1
ATOM 801 O O . SER A 1 98 ? 14.806 3.945 -16.501 1.00 89.69 98 SER A O 1
ATOM 803 N N . LEU A 1 99 ? 14.479 3.823 -14.286 1.00 91.81 99 LEU A N 1
ATOM 804 C CA . LEU A 1 99 ? 15.863 4.081 -13.887 1.00 91.81 99 LEU A CA 1
ATOM 805 C C . LEU A 1 99 ? 16.708 2.797 -13.790 1.00 91.81 99 LEU A C 1
ATOM 807 O O . LEU A 1 99 ? 17.884 2.873 -13.443 1.00 91.81 99 LEU A O 1
ATOM 811 N N . GLY A 1 100 ? 16.130 1.631 -14.092 1.00 88.88 100 GLY A N 1
ATOM 812 C CA . GLY A 1 100 ? 16.804 0.334 -14.043 1.00 88.88 100 GLY A CA 1
ATOM 813 C C . GLY A 1 100 ? 16.882 -0.286 -12.648 1.00 88.88 100 GLY A C 1
ATOM 814 O O . GLY A 1 100 ? 17.604 -1.262 -12.462 1.00 88.88 100 GLY A O 1
ATOM 815 N N . PHE A 1 101 ? 16.162 0.257 -11.661 1.00 86.69 101 PHE A N 1
ATOM 816 C CA . PHE A 1 101 ? 16.062 -0.367 -10.344 1.00 86.69 101 PHE A CA 1
ATOM 817 C C . PHE A 1 101 ? 14.940 -1.394 -10.353 1.00 86.69 101 PHE A C 1
ATOM 819 O O . PHE A 1 101 ? 13.760 -1.056 -10.476 1.00 86.69 101 PHE A O 1
ATOM 826 N N . SER A 1 102 ? 15.320 -2.651 -10.189 1.00 82.31 102 SER A N 1
ATOM 827 C CA . SER A 1 102 ? 14.387 -3.760 -10.150 1.00 82.31 102 SER A CA 1
ATOM 828 C C . SER A 1 102 ? 14.910 -4.831 -9.186 1.00 82.31 102 SER A C 1
ATOM 830 O O . SER A 1 102 ? 16.121 -4.972 -8.991 1.00 82.31 102 SER A O 1
ATOM 832 N N . GLY A 1 103 ? 14.002 -5.489 -8.463 1.00 75.62 103 GLY A N 1
ATOM 833 C CA . GLY A 1 103 ? 14.347 -6.574 -7.549 1.00 75.62 103 GLY A CA 1
ATOM 834 C C . GLY A 1 103 ? 14.220 -7.928 -8.239 1.00 75.62 103 GLY A C 1
ATOM 835 O O . GLY A 1 103 ? 13.176 -8.215 -8.810 1.00 75.62 103 GLY A O 1
ATOM 836 N N . ASP A 1 104 ? 15.245 -8.770 -8.125 1.00 73.75 104 ASP A N 1
ATOM 837 C CA . ASP A 1 104 ? 15.209 -10.176 -8.555 1.00 73.75 104 ASP A CA 1
ATOM 838 C C . ASP A 1 104 ? 14.683 -11.041 -7.396 1.00 73.75 104 ASP A C 1
ATOM 840 O O . ASP A 1 104 ? 15.436 -11.688 -6.660 1.00 73.75 104 ASP A O 1
ATOM 844 N N . ALA A 1 105 ? 13.377 -10.946 -7.126 1.00 67.69 105 ALA A N 1
ATOM 845 C CA . ALA A 1 105 ? 12.722 -11.772 -6.115 1.00 67.69 105 ALA A CA 1
ATOM 846 C C . ALA A 1 105 ? 11.709 -12.721 -6.760 1.00 67.69 105 ALA A C 1
ATOM 848 O O . ALA A 1 105 ? 10.520 -12.418 -6.868 1.00 67.69 105 ALA A O 1
ATOM 849 N N . GLY A 1 106 ? 12.181 -13.921 -7.099 1.00 61.34 106 GLY A N 1
ATOM 850 C CA . GLY A 1 106 ? 11.323 -15.077 -7.371 1.00 61.34 106 GLY A CA 1
ATOM 851 C C . GLY A 1 106 ? 11.444 -15.677 -8.767 1.00 61.34 106 GLY A C 1
ATOM 852 O O . GLY A 1 106 ? 10.842 -16.729 -8.985 1.00 61.34 106 GLY A O 1
ATOM 853 N N . GLY A 1 107 ? 12.226 -15.064 -9.662 1.00 70.94 107 GLY A N 1
ATOM 854 C CA . GLY A 1 107 ? 12.379 -15.487 -11.054 1.00 70.94 107 GLY A CA 1
ATOM 855 C C . GLY A 1 107 ? 11.056 -15.554 -11.829 1.00 70.94 107 GLY A C 1
ATOM 856 O O . GLY A 1 107 ? 9.967 -15.367 -11.282 1.00 70.94 107 GLY A O 1
ATOM 857 N N . ASP A 1 108 ? 11.142 -15.896 -13.112 1.00 78.69 108 ASP A N 1
ATOM 858 C CA . ASP A 1 108 ? 9.982 -15.912 -14.017 1.00 78.69 108 ASP A CA 1
ATOM 859 C C . ASP A 1 108 ? 9.126 -17.191 -13.927 1.00 78.69 108 ASP A C 1
ATOM 861 O O . ASP A 1 108 ? 8.158 -17.345 -14.672 1.00 78.69 108 ASP A O 1
ATOM 865 N N . ASP A 1 109 ? 9.459 -18.142 -13.042 1.00 89.69 109 ASP A N 1
ATOM 866 C CA . ASP A 1 109 ? 8.732 -19.414 -12.942 1.00 89.69 109 ASP A CA 1
ATOM 867 C C . ASP A 1 109 ? 7.349 -19.208 -12.281 1.00 89.69 109 ASP A C 1
ATOM 869 O O . ASP A 1 109 ? 7.266 -18.880 -11.085 1.00 89.69 109 ASP A O 1
ATOM 873 N N . PRO A 1 110 ? 6.237 -19.456 -13.009 1.00 89.62 110 PRO A N 1
ATOM 874 C CA . PRO A 1 110 ? 4.887 -19.323 -12.467 1.00 89.62 110 PRO A CA 1
ATOM 875 C C . PRO A 1 110 ? 4.639 -20.207 -11.244 1.00 89.62 110 PRO A C 1
ATOM 877 O O . PRO A 1 110 ? 3.931 -19.815 -10.316 1.00 89.62 110 PRO A O 1
ATOM 880 N N . SER A 1 111 ? 5.209 -21.415 -11.231 1.00 92.00 111 SER A N 1
ATOM 881 C CA . SER A 1 111 ? 4.989 -22.388 -10.165 1.00 92.00 111 SER A CA 1
ATOM 882 C C . SER A 1 111 ? 5.666 -21.960 -8.863 1.00 92.00 111 SER A C 1
ATOM 884 O O . SER A 1 111 ? 5.039 -22.023 -7.802 1.00 92.00 111 SER A O 1
ATOM 886 N N . LEU A 1 112 ? 6.899 -21.448 -8.941 1.00 91.00 112 LEU A N 1
ATOM 887 C CA . LEU A 1 112 ? 7.608 -20.872 -7.796 1.00 91.00 112 LEU A CA 1
ATOM 888 C C . LEU A 1 112 ? 6.897 -19.621 -7.282 1.00 91.00 112 LEU A C 1
ATOM 890 O O . LEU A 1 112 ? 6.710 -19.484 -6.073 1.00 91.00 112 LEU A O 1
ATOM 894 N N . GLY A 1 113 ? 6.414 -18.769 -8.188 1.00 92.19 113 GLY A N 1
ATOM 895 C CA . GLY A 1 113 ? 5.624 -17.589 -7.844 1.00 92.19 113 GLY A CA 1
ATOM 896 C C . GLY A 1 113 ? 4.404 -17.917 -6.989 1.00 92.19 113 GLY A C 1
ATOM 897 O O . GLY A 1 113 ? 4.223 -17.350 -5.909 1.00 92.19 113 GLY A O 1
ATOM 898 N N . LEU A 1 114 ? 3.600 -18.892 -7.426 1.00 93.88 114 LEU A N 1
ATOM 899 C CA . LEU A 1 114 ? 2.441 -19.373 -6.667 1.00 93.88 114 LEU A CA 1
ATOM 900 C C . LEU A 1 114 ? 2.834 -19.878 -5.270 1.00 93.88 114 LEU A C 1
ATOM 902 O O . LEU A 1 114 ? 2.179 -19.537 -4.283 1.00 93.88 114 LEU A O 1
ATOM 906 N N . TRP A 1 115 ? 3.908 -20.666 -5.167 1.00 94.31 115 TRP A N 1
ATOM 907 C CA . TRP A 1 115 ? 4.391 -21.168 -3.879 1.00 94.31 115 TRP A CA 1
ATOM 908 C C . TRP A 1 115 ? 4.850 -20.044 -2.950 1.00 94.31 115 TRP A C 1
ATOM 910 O O . TRP A 1 115 ? 4.476 -20.038 -1.775 1.00 94.31 115 TRP A O 1
ATOM 920 N N . TYR A 1 116 ? 5.603 -19.069 -3.460 1.00 93.81 116 TYR A N 1
ATOM 921 C CA . TYR A 1 116 ? 6.069 -17.935 -2.667 1.00 93.81 116 TYR A CA 1
ATOM 922 C C . TYR A 1 116 ? 4.920 -17.055 -2.174 1.00 93.81 116 TYR A C 1
ATOM 924 O O . TYR A 1 116 ? 4.919 -16.680 -1.001 1.00 93.81 116 TYR A O 1
ATOM 932 N N . GLY A 1 117 ? 3.899 -16.790 -2.994 1.00 94.44 117 GLY A N 1
ATOM 933 C CA . GLY A 1 117 ? 2.739 -16.018 -2.542 1.00 94.44 117 GLY A CA 1
ATOM 934 C C . GLY A 1 117 ? 1.880 -16.756 -1.505 1.00 94.44 117 GLY A C 1
ATOM 935 O O . GLY A 1 117 ? 1.378 -16.133 -0.561 1.00 94.44 117 GLY A O 1
ATOM 936 N N . ILE A 1 118 ? 1.769 -18.089 -1.593 1.00 95.06 118 ILE A N 1
ATOM 937 C CA . ILE A 1 118 ? 1.133 -18.908 -0.544 1.00 95.06 118 ILE A CA 1
ATOM 938 C C . ILE A 1 118 ? 1.941 -18.837 0.755 1.00 95.06 118 ILE A C 1
ATOM 940 O O . ILE A 1 118 ? 1.365 -18.585 1.814 1.00 95.06 118 ILE A O 1
ATOM 944 N N . ILE A 1 119 ? 3.264 -19.019 0.691 1.00 95.50 119 ILE A N 1
ATOM 945 C CA . ILE A 1 119 ? 4.144 -18.924 1.866 1.00 95.50 119 ILE A CA 1
ATOM 946 C C . ILE A 1 119 ? 4.018 -17.542 2.509 1.00 95.50 119 ILE A C 1
ATOM 948 O O . ILE A 1 119 ? 3.833 -17.454 3.723 1.00 95.50 119 ILE A O 1
ATOM 952 N N . PHE A 1 120 ? 4.037 -16.472 1.709 1.00 94.25 120 PHE A N 1
ATOM 953 C CA . PHE A 1 120 ? 3.848 -15.107 2.195 1.00 94.25 120 PHE A CA 1
ATOM 954 C C . PHE A 1 120 ? 2.519 -14.955 2.943 1.00 94.25 120 PHE A C 1
ATOM 956 O O . PHE A 1 120 ? 2.479 -14.426 4.054 1.00 94.25 120 PHE A O 1
ATOM 963 N N . THR A 1 121 ? 1.432 -15.481 2.373 1.00 94.94 121 THR A N 1
ATOM 964 C CA . THR A 1 121 ? 0.103 -15.459 2.998 1.00 94.94 121 THR A CA 1
ATOM 965 C C . THR A 1 121 ? 0.089 -16.215 4.328 1.00 94.94 121 THR A C 1
ATOM 967 O O . THR A 1 121 ? -0.449 -15.716 5.316 1.00 94.94 121 THR A O 1
ATOM 970 N N . VAL A 1 122 ? 0.698 -17.404 4.386 1.00 96.12 122 VAL A N 1
ATOM 971 C CA . VAL A 1 122 ? 0.781 -18.212 5.614 1.00 96.12 122 VAL A CA 1
ATOM 972 C C . VAL A 1 122 ? 1.575 -17.481 6.694 1.00 96.12 122 VAL A C 1
ATOM 974 O O . VAL A 1 122 ? 1.134 -17.421 7.842 1.00 96.12 122 VAL A O 1
ATOM 977 N N . VAL A 1 123 ? 2.712 -16.879 6.337 1.00 96.56 123 VAL A N 1
ATOM 978 C CA . VAL A 1 123 ? 3.519 -16.079 7.266 1.00 96.56 123 VAL A CA 1
ATOM 979 C C . VAL A 1 123 ? 2.712 -14.889 7.784 1.00 96.56 123 VAL A C 1
ATOM 981 O O . VAL A 1 123 ? 2.631 -14.705 8.996 1.00 96.56 123 VAL A O 1
ATOM 984 N N . ALA A 1 124 ? 2.033 -14.143 6.907 1.00 93.50 124 ALA A N 1
ATOM 985 C CA . ALA A 1 124 ? 1.175 -13.027 7.303 1.00 93.50 124 ALA A CA 1
ATOM 986 C C . ALA A 1 124 ? 0.040 -13.468 8.249 1.00 93.50 124 ALA A C 1
ATOM 988 O O . ALA A 1 124 ? -0.230 -12.807 9.258 1.00 93.50 124 ALA A O 1
ATOM 989 N N . ALA A 1 125 ? -0.588 -14.616 7.978 1.00 93.44 125 ALA A N 1
ATOM 990 C CA . ALA A 1 125 ? -1.621 -15.190 8.834 1.00 93.44 125 ALA A CA 1
ATOM 991 C C . ALA A 1 125 ? -1.075 -15.533 10.230 1.00 93.44 125 ALA A C 1
ATOM 993 O O . ALA A 1 125 ? -1.646 -15.096 11.235 1.00 93.44 125 ALA A O 1
ATOM 994 N N . ILE A 1 126 ? 0.063 -16.232 10.308 1.00 95.69 126 ILE A N 1
ATOM 995 C CA . ILE A 1 126 ? 0.737 -16.566 11.574 1.00 95.69 126 ILE A CA 1
ATOM 996 C C . ILE A 1 126 ? 1.113 -15.291 12.339 1.00 95.69 126 ILE A C 1
ATOM 998 O O . ILE A 1 126 ? 0.832 -15.189 13.536 1.00 95.69 126 ILE A O 1
ATOM 1002 N N . SER A 1 127 ? 1.681 -14.291 11.659 1.00 93.81 127 SER A N 1
ATOM 1003 C CA . SER A 1 127 ? 2.014 -12.996 12.256 1.00 93.81 127 SER A CA 1
ATOM 1004 C C . SER A 1 127 ? 0.779 -12.304 12.833 1.00 93.81 127 SER A C 1
ATOM 1006 O O . SER A 1 127 ? 0.832 -11.816 13.959 1.00 93.81 127 SER A O 1
ATOM 1008 N N . SER A 1 128 ? -0.356 -12.313 12.126 1.00 91.06 128 SER A N 1
ATOM 1009 C CA . SER A 1 128 ? -1.597 -11.704 12.624 1.00 91.06 128 SER A CA 1
ATOM 1010 C C . SER A 1 128 ? -2.143 -12.402 13.879 1.00 91.06 128 SER A C 1
ATOM 1012 O O . SER A 1 128 ? -2.582 -11.732 14.815 1.00 91.06 128 SER A O 1
ATOM 1014 N N . ILE A 1 129 ? -2.050 -13.738 13.952 1.00 92.75 129 ILE A N 1
ATOM 1015 C CA . ILE A 1 129 ? -2.424 -14.517 15.144 1.00 92.75 129 ILE A CA 1
ATOM 1016 C C . ILE A 1 129 ? -1.499 -14.170 16.313 1.00 92.75 129 ILE A C 1
ATOM 1018 O O . ILE A 1 129 ? -1.969 -13.948 17.429 1.00 92.75 129 ILE A O 1
ATOM 1022 N N . PHE A 1 130 ? -0.192 -14.093 16.060 1.00 94.31 130 PHE A N 1
ATOM 1023 C CA . PHE A 1 130 ? 0.800 -13.740 17.071 1.00 94.31 130 PHE A CA 1
ATOM 1024 C C . PHE A 1 130 ? 0.578 -12.327 17.628 1.00 94.31 130 PHE A C 1
ATOM 1026 O O . PHE A 1 130 ? 0.597 -12.137 18.845 1.00 94.31 130 PHE A O 1
ATOM 1033 N N . ILE A 1 131 ? 0.288 -11.353 16.758 1.00 91.31 131 ILE A N 1
ATOM 1034 C CA . ILE A 1 131 ? -0.070 -9.987 17.161 1.00 91.31 131 ILE A CA 1
ATOM 1035 C C . ILE A 1 131 ? -1.325 -10.012 18.037 1.00 91.31 131 ILE A C 1
ATOM 1037 O O . ILE A 1 131 ? -1.293 -9.491 19.151 1.00 91.31 131 ILE A O 1
ATOM 1041 N N . ALA A 1 132 ? -2.401 -10.673 17.600 1.00 89.06 132 ALA A N 1
ATOM 1042 C CA . ALA A 1 132 ? -3.628 -10.759 18.392 1.00 89.06 132 ALA A CA 1
ATOM 1043 C C . ALA A 1 132 ? -3.407 -11.434 19.753 1.00 89.06 132 ALA A C 1
ATOM 1045 O O . ALA A 1 132 ? -3.968 -10.995 20.755 1.00 89.06 132 ALA A O 1
ATOM 1046 N N . TYR A 1 133 ? -2.558 -12.462 19.823 1.00 93.00 133 TYR A N 1
ATOM 1047 C CA . TYR A 1 133 ? -2.188 -13.096 21.087 1.00 93.00 133 TYR A CA 1
ATOM 1048 C C . TYR A 1 133 ? -1.463 -12.129 22.036 1.00 93.00 133 TYR A C 1
ATOM 1050 O O . TYR A 1 133 ? -1.803 -12.056 23.220 1.00 93.00 133 TYR A O 1
ATOM 1058 N N . ILE A 1 134 ? -0.497 -11.351 21.533 1.00 93.00 134 ILE A N 1
ATOM 1059 C CA . ILE A 1 134 ? 0.213 -10.343 22.335 1.00 93.00 134 ILE A CA 1
ATOM 1060 C C . ILE A 1 134 ? -0.754 -9.276 22.848 1.00 93.00 134 ILE A C 1
ATOM 1062 O O . ILE A 1 134 ? -0.713 -8.952 24.036 1.00 93.00 134 ILE A O 1
ATOM 1066 N N . VAL A 1 135 ? -1.623 -8.760 21.977 1.00 89.88 135 VAL A N 1
ATOM 1067 C CA . VAL A 1 135 ? -2.593 -7.710 22.322 1.00 89.88 135 VAL A CA 1
ATOM 1068 C C . VAL A 1 135 ? -3.575 -8.211 23.376 1.00 89.88 135 VAL A C 1
ATOM 1070 O O . VAL A 1 135 ? -3.778 -7.533 24.377 1.00 89.88 135 VAL A O 1
ATOM 1073 N N . LYS A 1 136 ? -4.089 -9.442 23.253 1.00 88.75 136 LYS A N 1
ATOM 1074 C CA . LYS A 1 136 ? -4.940 -10.040 24.297 1.00 88.75 136 LYS A CA 1
ATOM 1075 C C . LYS A 1 136 ? -4.242 -10.152 25.649 1.00 88.75 136 LYS A C 1
ATOM 1077 O O . LYS A 1 136 ? -4.884 -9.996 26.680 1.00 88.75 136 LYS A O 1
ATOM 1082 N N . LYS A 1 137 ? -2.941 -10.462 25.660 1.00 92.31 137 LYS A N 1
ATOM 1083 C CA . LYS A 1 137 ? -2.196 -10.685 26.906 1.00 92.31 137 LYS A CA 1
ATOM 1084 C C . LYS A 1 137 ? -1.736 -9.388 27.575 1.00 92.31 137 LYS A C 1
ATOM 1086 O O . LYS A 1 137 ? -1.649 -9.346 28.798 1.00 92.31 137 LYS A O 1
ATOM 1091 N N . LYS A 1 138 ? -1.361 -8.376 26.792 1.00 91.44 138 LYS A N 1
ATOM 1092 C CA . LYS A 1 138 ? -0.709 -7.150 27.283 1.00 91.44 138 LYS A CA 1
ATOM 1093 C C . LYS A 1 138 ? -1.547 -5.875 27.109 1.00 91.44 138 LYS A C 1
ATOM 1095 O O . LYS A 1 138 ? -1.114 -4.826 27.574 1.00 91.44 138 LYS A O 1
ATOM 1100 N N . GLY A 1 139 ? -2.711 -5.957 26.469 1.00 88.50 139 GLY A N 1
ATOM 1101 C CA . GLY A 1 139 ? -3.617 -4.831 26.245 1.00 88.50 139 GLY A CA 1
ATOM 1102 C C . GLY A 1 139 ? -3.176 -3.880 25.128 1.00 88.50 139 GLY A C 1
ATOM 1103 O O . GLY A 1 139 ? -2.299 -4.188 24.314 1.00 88.50 139 GLY A O 1
ATOM 1104 N N . GLU A 1 140 ? -3.799 -2.703 25.106 1.00 84.25 140 GLU A N 1
ATOM 1105 C CA . GLU A 1 140 ? -3.661 -1.679 24.058 1.00 84.25 140 GLU A CA 1
ATOM 1106 C C . GLU A 1 140 ? -2.253 -1.083 23.956 1.00 84.25 140 GLU A C 1
ATOM 1108 O O . GLU A 1 140 ? -1.763 -0.829 22.855 1.00 84.25 140 GLU A O 1
ATOM 1113 N N . GLU A 1 141 ? -1.543 -0.940 25.077 1.00 88.25 141 GLU A N 1
ATOM 1114 C CA . GLU A 1 141 ? -0.166 -0.432 25.073 1.00 88.25 141 GLU A CA 1
ATOM 1115 C C . GLU A 1 141 ? 0.762 -1.321 24.234 1.00 88.25 141 GLU A C 1
ATOM 1117 O O . GLU A 1 141 ? 1.626 -0.828 23.507 1.00 88.25 141 GLU A O 1
ATOM 1122 N N . ALA A 1 142 ? 0.559 -2.643 24.249 1.00 90.62 142 ALA A N 1
ATOM 1123 C CA . ALA A 1 142 ? 1.349 -3.534 23.407 1.00 90.62 142 ALA A CA 1
ATOM 1124 C C . ALA A 1 142 ? 1.067 -3.333 21.915 1.00 90.62 142 ALA A C 1
ATOM 1126 O O . ALA A 1 142 ? 2.006 -3.388 21.119 1.00 90.62 142 ALA A O 1
ATOM 1127 N N . LEU A 1 143 ? -0.188 -3.060 21.540 1.00 87.88 143 LEU A N 1
ATOM 1128 C CA . LEU A 1 143 ? -0.546 -2.720 20.163 1.00 87.88 143 LEU A CA 1
ATOM 1129 C C . LEU A 1 143 ? 0.148 -1.422 19.738 1.00 87.88 143 LEU A C 1
ATOM 1131 O O . LEU A 1 143 ? 0.778 -1.383 18.684 1.00 87.88 143 LEU A O 1
ATOM 1135 N N . LYS A 1 144 ? 0.111 -0.392 20.588 1.00 90.19 144 LYS A N 1
ATOM 1136 C CA . LYS A 1 144 ? 0.760 0.902 20.347 1.00 90.19 144 LYS A CA 1
ATOM 1137 C C . LYS A 1 144 ? 2.267 0.771 20.123 1.00 90.19 144 LYS A C 1
ATOM 1139 O O . LYS A 1 144 ? 2.784 1.339 19.164 1.00 90.19 144 LYS A O 1
ATOM 1144 N N . TYR A 1 145 ? 2.979 0.008 20.955 1.00 92.56 145 TYR A N 1
ATOM 1145 C CA . TYR A 1 145 ? 4.420 -0.203 20.769 1.00 92.56 145 TYR A CA 1
ATOM 1146 C C . TYR A 1 145 ? 4.739 -1.048 19.534 1.00 92.56 145 TYR A C 1
ATOM 1148 O O . TYR A 1 145 ? 5.677 -0.722 18.807 1.00 92.56 145 TYR A O 1
ATOM 1156 N N . LEU A 1 146 ? 3.964 -2.105 19.274 1.00 93.19 146 LEU A N 1
ATOM 1157 C CA . LEU A 1 146 ? 4.176 -2.977 18.117 1.00 93.19 146 LEU A CA 1
ATOM 1158 C C . LEU A 1 146 ? 3.945 -2.216 16.807 1.00 93.19 146 LEU A C 1
ATOM 1160 O O . LEU A 1 146 ? 4.810 -2.221 15.932 1.00 93.19 146 LEU A O 1
ATOM 1164 N N . MET A 1 147 ? 2.819 -1.508 16.701 1.00 91.81 147 MET A N 1
ATOM 1165 C CA . MET A 1 147 ? 2.492 -0.695 15.530 1.00 91.81 147 MET A CA 1
ATOM 1166 C C . MET A 1 147 ? 3.441 0.494 15.397 1.00 91.81 147 MET A C 1
ATOM 1168 O O . MET A 1 147 ? 3.933 0.753 14.304 1.00 91.81 147 MET A O 1
ATOM 1172 N N . GLY A 1 148 ? 3.774 1.174 16.497 1.00 93.56 148 GLY A N 1
ATOM 1173 C CA . GLY A 1 148 ? 4.731 2.280 16.500 1.00 93.56 148 GLY A CA 1
ATOM 1174 C C . GLY A 1 148 ? 6.115 1.868 16.005 1.00 93.56 148 GLY A C 1
ATOM 1175 O O . GLY A 1 148 ? 6.707 2.571 15.188 1.00 93.56 148 GLY A O 1
ATOM 1176 N N . PHE A 1 149 ? 6.612 0.707 16.433 1.00 95.44 149 PHE A N 1
ATOM 1177 C CA . PHE A 1 149 ? 7.893 0.183 15.968 1.00 95.44 149 PHE A CA 1
ATOM 1178 C C . PHE A 1 149 ? 7.852 -0.255 14.498 1.00 95.44 149 PHE A C 1
ATOM 1180 O O . PHE A 1 149 ? 8.758 0.077 13.736 1.00 95.44 149 PHE A O 1
ATOM 1187 N N . ALA A 1 150 ? 6.788 -0.940 14.068 1.00 94.94 150 ALA A N 1
ATOM 1188 C CA . ALA A 1 150 ? 6.621 -1.318 12.666 1.00 94.94 150 ALA A CA 1
ATOM 1189 C C . ALA A 1 150 ? 6.571 -0.082 11.752 1.00 94.94 150 ALA A C 1
ATOM 1191 O O . ALA A 1 150 ? 7.290 -0.016 10.757 1.00 94.94 150 ALA A O 1
ATOM 1192 N N . PHE A 1 151 ? 5.798 0.940 12.132 1.00 94.75 151 PHE A N 1
ATOM 1193 C CA . PHE A 1 151 ? 5.729 2.210 11.408 1.00 94.75 151 PHE A CA 1
ATOM 1194 C C . PHE A 1 151 ? 7.063 2.951 11.408 1.00 94.75 151 PHE A C 1
ATOM 1196 O O . PHE A 1 151 ? 7.376 3.624 10.434 1.00 94.75 151 PHE A O 1
ATOM 1203 N N . PHE A 1 152 ? 7.868 2.817 12.463 1.00 97.25 152 PHE A N 1
ATOM 1204 C CA . PHE A 1 152 ? 9.204 3.416 12.526 1.00 97.25 152 PHE A CA 1
ATOM 1205 C C . PHE A 1 152 ? 10.117 2.841 11.472 1.00 97.25 152 PHE A C 1
ATOM 1207 O O . PHE A 1 152 ? 10.710 3.594 10.698 1.00 97.25 152 PHE A O 1
ATOM 1214 N N . LEU A 1 153 ? 10.179 1.517 11.415 1.00 97.38 153 LEU A N 1
ATOM 1215 C CA . LEU A 1 153 ? 10.984 0.841 10.418 1.00 97.38 153 LEU A CA 1
ATOM 1216 C C . LEU A 1 153 ? 10.472 1.132 9.007 1.00 97.38 153 LEU A C 1
ATOM 1218 O O . LEU A 1 153 ? 11.274 1.498 8.156 1.00 97.38 153 LEU A O 1
ATOM 1222 N N . LEU A 1 154 ? 9.159 1.050 8.771 1.00 97.12 154 LEU A N 1
ATOM 1223 C CA . LEU A 1 154 ? 8.572 1.310 7.453 1.00 97.12 154 LEU A CA 1
ATOM 1224 C C . LEU A 1 154 ? 8.846 2.737 6.975 1.00 97.12 154 LEU A C 1
ATOM 1226 O O . LEU A 1 154 ? 9.352 2.921 5.873 1.00 97.12 154 LEU A O 1
ATOM 1230 N N . THR A 1 155 ? 8.574 3.746 7.800 1.00 97.38 155 THR A N 1
ATOM 1231 C CA . THR A 1 155 ? 8.795 5.147 7.422 1.00 97.38 155 THR A CA 1
ATOM 1232 C C . THR A 1 155 ? 10.266 5.439 7.183 1.00 97.38 155 THR A C 1
ATOM 1234 O O . THR A 1 155 ? 10.587 6.105 6.202 1.00 97.38 155 THR A O 1
ATOM 1237 N N . CYS A 1 156 ? 11.159 4.912 8.022 1.00 98.12 156 CYS A N 1
ATOM 1238 C CA . CYS A 1 156 ? 12.593 5.129 7.872 1.00 98.12 156 CYS A CA 1
ATOM 1239 C C . CYS A 1 156 ? 13.119 4.460 6.598 1.00 98.12 156 CYS A C 1
ATOM 1241 O O . CYS A 1 156 ? 13.719 5.127 5.758 1.00 98.12 156 CYS A O 1
ATOM 1243 N N . MET A 1 157 ? 12.837 3.166 6.425 1.00 98.00 157 MET A N 1
ATOM 1244 C CA . MET A 1 157 ? 13.387 2.363 5.332 1.00 98.00 157 MET A CA 1
ATOM 1245 C C . MET A 1 157 ? 12.798 2.745 3.979 1.00 98.00 157 MET A C 1
ATOM 1247 O O . MET A 1 157 ? 13.547 2.876 3.019 1.00 98.00 157 MET A O 1
ATOM 1251 N N . LEU A 1 158 ? 11.485 2.975 3.890 1.00 97.75 158 LEU A N 1
ATOM 1252 C CA . LEU A 1 158 ? 10.858 3.352 2.623 1.00 97.75 158 LEU A CA 1
ATOM 1253 C C . LEU A 1 158 ? 11.235 4.777 2.212 1.00 97.75 158 LEU A C 1
ATOM 1255 O O . LEU A 1 158 ? 11.541 5.002 1.046 1.00 97.75 158 LEU A O 1
ATOM 1259 N N . SER A 1 159 ? 11.270 5.731 3.152 1.00 97.50 159 SER A N 1
ATOM 1260 C CA . SER A 1 159 ? 11.716 7.095 2.826 1.00 97.50 159 SER A CA 1
ATOM 1261 C C . SER A 1 159 ? 13.176 7.097 2.384 1.00 97.50 159 SER A C 1
ATOM 1263 O O . SER A 1 159 ? 13.499 7.731 1.383 1.00 97.50 159 SER A O 1
ATOM 1265 N N . TYR A 1 160 ? 14.036 6.341 3.078 1.00 97.88 160 TYR A N 1
ATOM 1266 C CA . TYR A 1 160 ? 15.429 6.179 2.678 1.00 97.88 160 TYR A CA 1
ATOM 1267 C C . TYR A 1 160 ? 15.542 5.560 1.283 1.00 97.88 160 TYR A C 1
ATOM 1269 O O . TYR A 1 160 ? 16.182 6.154 0.428 1.00 97.88 160 TYR A O 1
ATOM 1277 N N . PHE A 1 161 ? 14.864 4.439 1.021 1.00 96.94 161 PHE A N 1
ATOM 1278 C CA . PHE A 1 161 ? 14.897 3.754 -0.273 1.00 96.94 161 PHE A CA 1
ATOM 1279 C C . PHE A 1 161 ? 14.490 4.674 -1.434 1.00 96.94 161 PHE A C 1
ATOM 1281 O O . PHE A 1 161 ? 15.247 4.844 -2.385 1.00 96.94 161 PHE A O 1
ATOM 1288 N N . PHE A 1 162 ? 13.319 5.314 -1.351 1.00 96.38 162 PHE A N 1
ATOM 1289 C CA . PHE A 1 162 ? 12.843 6.175 -2.437 1.00 96.38 162 PHE A CA 1
ATOM 1290 C C . PHE A 1 162 ? 13.654 7.468 -2.571 1.00 96.38 162 PHE A C 1
ATOM 1292 O O . PHE A 1 162 ? 13.819 7.973 -3.681 1.00 96.38 162 PHE A O 1
ATOM 1299 N N . GLY A 1 163 ? 14.173 8.016 -1.472 1.00 95.50 163 GLY A N 1
ATOM 1300 C CA . GLY A 1 163 ? 15.026 9.196 -1.540 1.00 95.50 163 GLY A CA 1
ATOM 1301 C C . GLY A 1 163 ? 16.447 8.901 -2.017 1.00 95.50 163 GLY A C 1
ATOM 1302 O O . GLY A 1 163 ? 17.024 9.740 -2.702 1.00 95.50 163 GLY A O 1
ATOM 1303 N N . ASP A 1 164 ? 16.991 7.715 -1.742 1.00 95.12 164 ASP A N 1
ATOM 1304 C CA . ASP A 1 164 ? 18.303 7.300 -2.248 1.00 95.12 164 ASP A CA 1
ATOM 1305 C C . ASP A 1 164 ? 18.297 7.189 -3.780 1.00 95.12 164 ASP A C 1
ATOM 1307 O O . ASP A 1 164 ? 19.225 7.656 -4.435 1.00 95.12 164 ASP A O 1
ATOM 1311 N N . ILE A 1 165 ? 17.185 6.731 -4.368 1.00 92.81 165 ILE A N 1
ATOM 1312 C CA . ILE A 1 165 ? 16.978 6.750 -5.826 1.00 92.81 165 ILE A CA 1
ATOM 1313 C C . ILE A 1 165 ? 17.091 8.176 -6.385 1.00 92.81 165 ILE A C 1
ATOM 1315 O O . ILE A 1 165 ? 17.746 8.390 -7.404 1.00 92.81 165 ILE A O 1
ATOM 1319 N N . LEU A 1 166 ? 16.516 9.178 -5.709 1.00 92.00 166 LEU A N 1
ATOM 1320 C CA . LEU A 1 166 ? 16.673 10.579 -6.117 1.00 92.00 166 LEU A CA 1
ATOM 1321 C C . LEU A 1 166 ? 18.128 11.045 -5.976 1.00 92.00 166 LEU A C 1
ATOM 1323 O O . LEU A 1 166 ? 18.635 11.746 -6.850 1.00 92.00 166 LEU A O 1
ATOM 1327 N N . LEU A 1 167 ? 18.825 10.648 -4.909 1.00 94.12 167 LEU A N 1
ATOM 1328 C CA . LEU A 1 167 ? 20.231 11.008 -4.711 1.00 94.12 167 LEU A CA 1
ATOM 1329 C C . LEU A 1 167 ? 21.139 10.444 -5.803 1.00 94.12 167 LEU A C 1
ATOM 1331 O O . LEU A 1 167 ? 22.062 11.146 -6.219 1.00 94.12 167 LEU A O 1
ATOM 1335 N N . ILE A 1 168 ? 20.870 9.231 -6.290 1.00 91.00 168 ILE A N 1
ATOM 1336 C C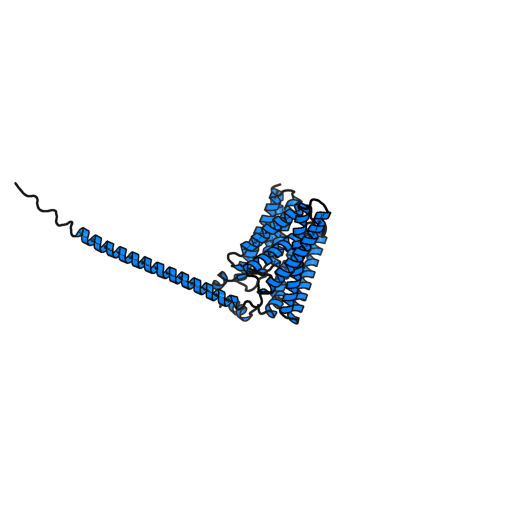A . ILE A 1 168 ? 21.622 8.621 -7.395 1.00 91.00 168 ILE A CA 1
ATOM 1337 C C . ILE A 1 168 ? 21.497 9.468 -8.669 1.00 91.00 168 ILE A C 1
ATOM 1339 O O . ILE A 1 168 ? 22.492 9.681 -9.356 1.00 91.00 168 ILE A O 1
ATOM 1343 N N . ILE A 1 169 ? 20.313 10.025 -8.949 1.00 89.38 169 ILE A N 1
ATOM 1344 C CA . ILE A 1 169 ? 20.076 10.870 -10.134 1.00 89.38 169 ILE A CA 1
ATOM 1345 C C . ILE A 1 169 ? 20.855 12.193 -10.057 1.00 89.38 169 ILE A C 1
ATOM 1347 O O . ILE A 1 169 ? 21.364 12.673 -11.069 1.00 89.38 169 ILE A O 1
ATOM 1351 N N . TYR A 1 170 ? 20.936 12.807 -8.873 1.00 91.88 170 TYR A N 1
ATOM 1352 C CA . TYR A 1 170 ? 21.486 14.161 -8.714 1.00 91.88 170 TYR A CA 1
ATOM 1353 C C . TYR A 1 170 ? 22.965 14.213 -8.305 1.00 91.88 170 TYR A C 1
ATOM 1355 O O . TYR A 1 170 ? 23.559 15.294 -8.329 1.00 91.88 170 TYR A O 1
ATOM 1363 N N . SER A 1 171 ? 23.576 13.092 -7.915 1.00 90.94 171 SER A N 1
ATOM 1364 C CA . SER A 1 171 ? 24.945 13.091 -7.388 1.00 90.94 171 SER A CA 1
ATOM 1365 C C . SER A 1 171 ? 25.993 12.951 -8.503 1.00 90.94 171 SER A C 1
ATOM 1367 O O . SER A 1 171 ? 26.046 11.920 -9.168 1.00 90.94 171 SER A O 1
ATOM 1369 N N . PRO A 1 172 ? 26.896 13.935 -8.690 1.00 85.19 172 PRO A N 1
ATOM 1370 C CA . PRO A 1 172 ? 27.844 13.948 -9.810 1.00 85.19 172 PRO A CA 1
ATOM 1371 C C . PRO A 1 172 ? 29.023 12.977 -9.646 1.00 85.19 172 PRO A C 1
ATOM 1373 O O . PRO A 1 172 ? 29.729 12.698 -10.612 1.00 85.19 172 PRO A O 1
ATOM 1376 N N . ASN A 1 173 ? 29.300 12.505 -8.425 1.00 95.25 173 ASN A N 1
ATOM 1377 C CA . ASN A 1 173 ? 30.361 11.539 -8.149 1.00 95.25 173 ASN A CA 1
ATOM 1378 C C . ASN A 1 173 ? 30.052 10.695 -6.898 1.00 95.25 173 ASN A C 1
ATOM 1380 O O . ASN A 1 173 ? 29.220 11.068 -6.066 1.00 95.25 173 ASN A O 1
ATOM 1384 N N . GLN A 1 174 ? 30.778 9.582 -6.745 1.00 95.38 174 GLN A N 1
ATOM 1385 C CA . GLN A 1 174 ? 30.561 8.606 -5.670 1.00 95.38 174 GLN A CA 1
ATOM 1386 C C . GLN A 1 174 ? 30.786 9.177 -4.262 1.00 95.38 174 GLN A C 1
ATOM 1388 O O . GLN A 1 174 ? 30.079 8.817 -3.325 1.00 95.38 174 GLN A O 1
ATOM 1393 N N . LEU A 1 175 ? 31.774 10.060 -4.089 1.00 95.38 175 LEU A N 1
ATOM 1394 C CA . LEU A 1 175 ? 32.099 10.620 -2.775 1.00 95.38 175 LEU A CA 1
ATOM 1395 C C . LEU A 1 175 ? 30.977 11.538 -2.278 1.00 95.38 175 LEU A C 1
ATOM 1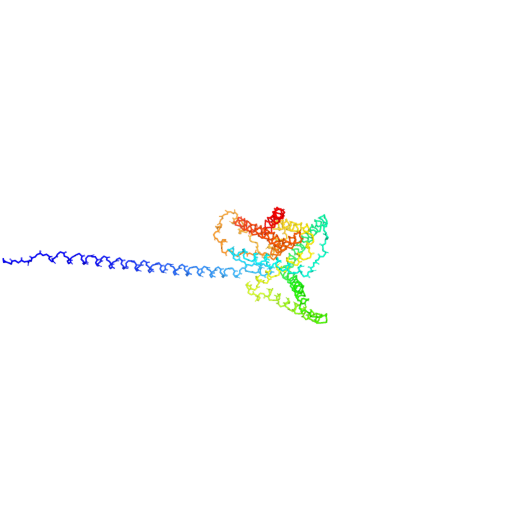397 O O . LEU A 1 175 ? 30.562 11.432 -1.126 1.00 95.38 175 LEU A O 1
ATOM 1401 N N . VAL A 1 176 ? 30.463 12.403 -3.155 1.00 95.19 176 VAL A N 1
ATOM 1402 C CA . VAL A 1 176 ? 29.327 13.285 -2.865 1.00 95.19 176 VAL A CA 1
ATOM 1403 C C . VAL A 1 176 ? 28.076 12.458 -2.580 1.00 95.19 176 VAL A C 1
ATOM 1405 O O . VAL A 1 176 ? 27.411 12.727 -1.583 1.00 95.19 176 VAL A O 1
ATOM 1408 N N . TYR A 1 177 ? 27.804 11.417 -3.376 1.00 96.00 177 TYR A N 1
ATOM 1409 C CA . TYR A 1 177 ? 26.690 10.497 -3.129 1.00 96.00 177 TYR A CA 1
ATOM 1410 C C . TYR A 1 177 ? 26.773 9.858 -1.735 1.00 96.00 177 TYR A C 1
ATOM 1412 O O . TYR A 1 177 ? 25.819 9.955 -0.971 1.00 96.00 177 TYR A O 1
ATOM 1420 N N . ASN A 1 178 ? 27.923 9.291 -1.353 1.00 96.69 178 ASN A N 1
ATOM 1421 C CA . ASN A 1 178 ? 28.089 8.642 -0.047 1.00 96.69 178 ASN A CA 1
ATOM 1422 C C . ASN A 1 178 ? 27.836 9.615 1.123 1.00 96.69 178 ASN A C 1
ATOM 1424 O O . ASN A 1 178 ? 27.196 9.251 2.110 1.00 96.69 178 ASN A O 1
ATOM 1428 N N . ILE A 1 179 ? 28.322 10.860 1.016 1.00 96.62 179 ILE A N 1
ATOM 1429 C CA . ILE A 1 179 ? 28.105 11.892 2.042 1.00 96.62 179 ILE A CA 1
ATOM 1430 C C . ILE A 1 179 ? 26.623 12.283 2.110 1.00 96.62 179 ILE A C 1
ATOM 1432 O O . ILE A 1 179 ? 26.052 12.325 3.201 1.00 96.62 179 ILE A O 1
ATOM 1436 N N . LEU A 1 180 ? 25.990 12.555 0.964 1.00 96.81 180 LEU A N 1
ATOM 1437 C CA . LEU A 1 180 ? 24.579 12.941 0.905 1.00 96.81 180 LEU A CA 1
ATOM 1438 C C . LEU A 1 180 ? 23.655 11.812 1.370 1.00 96.81 180 LEU A C 1
ATOM 1440 O O . LEU A 1 180 ? 22.727 12.080 2.129 1.00 96.81 180 LEU A O 1
ATOM 1444 N N . SER A 1 181 ? 23.933 10.568 0.980 1.00 96.94 181 SER A N 1
ATOM 1445 C CA . SER A 1 181 ? 23.161 9.386 1.374 1.00 96.94 181 SER A CA 1
ATOM 1446 C C . SER A 1 181 ? 23.230 9.159 2.888 1.00 96.94 181 SER A C 1
ATOM 1448 O O . SER A 1 181 ? 22.194 8.992 3.533 1.00 96.94 181 SER A O 1
ATOM 1450 N N . PHE A 1 182 ? 24.409 9.310 3.512 1.00 97.62 182 PHE A N 1
ATOM 1451 C CA . PHE A 1 182 ? 24.532 9.250 4.975 1.00 97.62 182 PHE A CA 1
ATOM 1452 C C . PHE A 1 182 ? 23.738 10.360 5.685 1.00 97.62 182 PHE A C 1
ATOM 1454 O O . PHE A 1 182 ? 22.999 10.087 6.634 1.00 97.62 182 PHE A O 1
ATOM 1461 N N . ILE A 1 183 ? 23.850 11.611 5.221 1.00 97.75 183 ILE A N 1
ATOM 1462 C CA . ILE A 1 183 ? 23.084 12.742 5.775 1.00 97.75 183 ILE A CA 1
ATOM 1463 C C . ILE A 1 183 ? 21.578 12.486 5.637 1.00 97.75 183 ILE A C 1
ATOM 1465 O O . ILE A 1 183 ? 20.814 12.718 6.578 1.00 97.75 183 ILE A O 1
ATOM 1469 N N . TYR A 1 184 ? 21.151 11.978 4.483 1.00 97.81 184 TYR A N 1
ATOM 1470 C CA . TYR A 1 184 ? 19.755 11.683 4.196 1.00 97.81 184 TYR A CA 1
ATOM 1471 C C . TYR A 1 184 ? 19.211 10.529 5.045 1.00 97.81 184 TYR A C 1
ATOM 1473 O O . TYR A 1 184 ? 18.093 10.619 5.552 1.00 97.81 184 TYR A O 1
ATOM 1481 N N . PHE A 1 185 ? 20.010 9.487 5.286 1.00 98.19 185 PHE A N 1
ATOM 1482 C CA . PHE A 1 185 ? 19.661 8.408 6.209 1.00 98.19 185 PHE A CA 1
ATOM 1483 C C . PHE A 1 185 ? 19.421 8.935 7.630 1.00 98.19 185 PHE A C 1
ATOM 1485 O O . PHE A 1 185 ? 18.383 8.650 8.233 1.00 98.19 185 PHE A O 1
ATOM 1492 N N . VAL A 1 186 ? 20.336 9.761 8.155 1.00 98.31 186 VAL A N 1
ATOM 1493 C CA . VAL A 1 186 ? 20.179 10.387 9.480 1.00 98.31 186 VAL A CA 1
ATOM 1494 C C . VAL A 1 186 ? 18.925 11.266 9.523 1.00 98.31 186 VAL A C 1
ATOM 1496 O O . VAL A 1 186 ? 18.168 11.213 10.496 1.00 98.31 186 VAL A O 1
ATOM 1499 N N . PHE A 1 187 ? 18.655 12.026 8.459 1.00 98.12 187 PHE A N 1
ATOM 1500 C CA . PHE A 1 187 ? 17.428 12.809 8.328 1.00 98.12 187 PHE A CA 1
ATOM 1501 C C . PHE A 1 187 ? 16.169 11.927 8.366 1.00 98.12 187 PHE A C 1
ATOM 1503 O O . PHE A 1 187 ? 15.254 12.219 9.137 1.00 98.12 187 PHE A O 1
ATOM 1510 N N . CYS A 1 188 ? 16.132 10.826 7.609 1.00 98.25 188 CYS A N 1
ATOM 1511 C CA . CYS A 1 188 ? 15.013 9.879 7.599 1.00 98.25 188 CYS A CA 1
ATOM 1512 C C . CYS A 1 188 ? 14.783 9.249 8.977 1.00 98.25 188 CYS A C 1
ATOM 1514 O O . CYS A 1 188 ? 13.635 9.117 9.410 1.00 98.25 188 CYS A O 1
ATOM 1516 N N . LEU A 1 189 ? 15.856 8.916 9.698 1.00 98.25 189 LEU A N 1
ATOM 1517 C CA . LEU A 1 189 ? 15.786 8.379 11.055 1.00 98.25 189 LEU A CA 1
ATOM 1518 C C . LEU A 1 189 ? 15.152 9.394 12.016 1.00 98.25 189 LEU A C 1
ATOM 1520 O O . LEU A 1 189 ? 14.187 9.066 12.711 1.00 98.25 189 LEU A O 1
ATOM 1524 N N . ILE A 1 190 ? 15.639 10.640 12.023 1.00 98.31 190 ILE A N 1
ATOM 1525 C CA . ILE A 1 190 ? 15.104 11.717 12.875 1.00 98.31 190 ILE A CA 1
ATOM 1526 C C . ILE A 1 190 ? 13.639 12.007 12.527 1.00 98.31 190 ILE A C 1
ATOM 1528 O O . ILE A 1 190 ? 12.793 12.105 13.422 1.00 98.31 190 ILE A O 1
ATOM 1532 N N . LEU A 1 191 ? 13.323 12.105 11.233 1.00 97.38 191 LEU A N 1
ATOM 1533 C CA . LEU A 1 191 ? 11.969 12.352 10.747 1.00 97.38 191 LEU A CA 1
ATOM 1534 C C . LEU A 1 191 ? 11.012 11.230 11.168 1.00 97.38 191 LEU A C 1
ATOM 1536 O O . LEU A 1 191 ? 9.913 11.513 11.640 1.00 97.38 191 LEU A O 1
ATOM 1540 N N . SER A 1 192 ? 11.437 9.969 11.071 1.00 97.81 192 SER A N 1
ATOM 1541 C CA . SER A 1 192 ? 10.624 8.813 11.467 1.00 97.81 192 SER A CA 1
ATOM 1542 C C . SER A 1 192 ? 10.312 8.824 12.964 1.00 97.81 192 SER A C 1
ATOM 1544 O O . SER A 1 192 ? 9.157 8.637 13.351 1.00 97.81 192 SER A O 1
ATOM 1546 N N . ILE A 1 193 ? 11.303 9.130 13.815 1.00 97.50 193 ILE A N 1
ATOM 1547 C CA . ILE A 1 193 ? 11.091 9.300 15.265 1.00 97.50 193 ILE A CA 1
ATOM 1548 C C . ILE A 1 193 ? 10.074 10.418 15.530 1.00 97.50 193 ILE A C 1
ATOM 1550 O O . ILE A 1 193 ? 9.143 10.241 16.323 1.00 97.50 193 ILE A O 1
ATOM 1554 N N . TYR A 1 194 ? 10.229 11.564 14.860 1.00 97.06 194 TYR A N 1
ATOM 1555 C CA . TYR A 1 194 ? 9.325 12.703 15.008 1.00 97.06 194 TYR A CA 1
ATOM 1556 C C . TY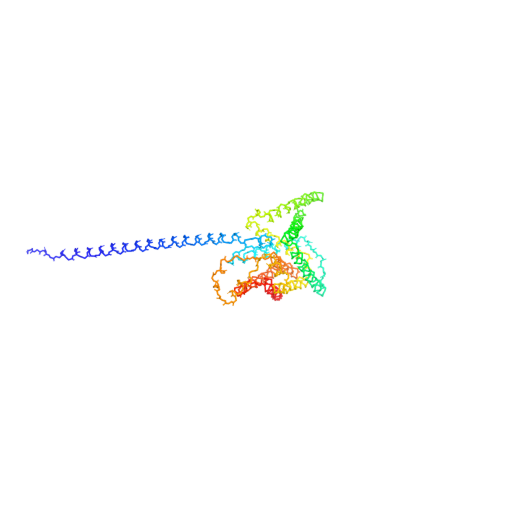R A 1 194 ? 7.886 12.354 14.604 1.00 97.06 194 TYR A C 1
ATOM 1558 O O . TYR A 1 194 ? 6.954 12.603 15.376 1.00 97.06 194 TYR A O 1
ATOM 1566 N N . LEU A 1 195 ? 7.696 11.753 13.425 1.00 95.94 195 LEU A N 1
ATOM 1567 C CA . LEU A 1 195 ? 6.374 11.420 12.894 1.00 95.94 195 LEU A CA 1
ATOM 1568 C C . LEU A 1 195 ? 5.643 10.429 13.796 1.00 95.94 195 LEU A C 1
ATOM 1570 O O . LEU A 1 195 ? 4.463 10.618 14.067 1.00 95.94 195 LEU A O 1
ATOM 1574 N N . ILE A 1 196 ? 6.332 9.436 14.350 1.00 95.00 196 ILE A N 1
ATOM 1575 C CA . ILE A 1 196 ? 5.699 8.400 15.183 1.00 95.00 196 ILE A CA 1
ATOM 1576 C C . ILE A 1 196 ? 5.367 8.905 16.566 1.00 95.00 196 ILE A C 1
ATOM 1578 O O . ILE A 1 196 ? 4.274 8.645 17.066 1.00 95.00 196 ILE A O 1
ATOM 1582 N N . ARG A 1 197 ? 6.260 9.701 17.159 1.00 94.06 197 ARG A N 1
ATOM 1583 C CA . ARG A 1 197 ? 5.956 10.386 18.414 1.00 94.06 197 ARG A CA 1
ATOM 1584 C C . ARG A 1 197 ? 4.772 11.339 18.254 1.00 94.06 197 ARG A C 1
ATOM 1586 O O . ARG A 1 197 ? 3.995 11.496 19.189 1.00 94.06 197 ARG A O 1
ATOM 1593 N N . SER A 1 198 ? 4.634 11.977 17.093 1.00 92.75 198 SER A N 1
ATOM 1594 C CA . SER A 1 198 ? 3.510 12.866 16.793 1.00 92.75 198 SER A CA 1
ATOM 1595 C C . SER A 1 198 ? 2.212 12.090 16.524 1.00 92.75 198 SER A C 1
ATOM 1597 O O . SER A 1 198 ? 1.164 12.465 17.048 1.00 92.75 198 SER A O 1
ATOM 1599 N N . PHE A 1 199 ? 2.291 10.982 15.779 1.00 92.19 199 PHE A N 1
ATOM 1600 C CA . PHE A 1 199 ? 1.167 10.110 15.428 1.00 92.19 199 PHE A CA 1
ATOM 1601 C C . PHE A 1 199 ? 0.587 9.406 16.661 1.00 92.19 199 PHE A C 1
ATOM 1603 O O . PHE A 1 199 ? -0.553 9.660 17.032 1.00 92.19 199 PHE A O 1
ATOM 1610 N N . PHE A 1 200 ? 1.390 8.596 17.358 1.00 88.69 200 PHE A N 1
ATOM 1611 C CA . PHE A 1 200 ? 0.949 7.822 18.530 1.00 88.69 200 PHE A CA 1
ATOM 1612 C C . PHE A 1 200 ? 0.878 8.651 19.819 1.00 88.69 200 PHE A C 1
ATOM 1614 O O . PHE A 1 200 ? 0.393 8.171 20.842 1.00 88.69 200 PHE A O 1
ATOM 1621 N N . GLY A 1 201 ? 1.390 9.883 19.791 1.00 86.50 201 GLY A N 1
ATOM 1622 C CA . GLY A 1 201 ? 1.260 10.848 20.881 1.00 86.50 201 GLY A CA 1
ATOM 1623 C C . GLY A 1 201 ? 0.016 11.732 20.787 1.00 86.50 201 GLY A C 1
ATOM 1624 O O . GLY A 1 201 ? -0.086 12.660 21.583 1.00 86.50 201 GLY A O 1
ATOM 1625 N N . GLY A 1 202 ? -0.870 11.512 19.805 1.00 84.12 202 GLY A N 1
ATOM 1626 C CA . GLY A 1 202 ? -2.116 12.274 19.641 1.00 84.12 202 GLY A CA 1
ATOM 1627 C C . GLY A 1 202 ? -1.923 13.736 19.220 1.00 84.12 202 GLY A C 1
ATOM 1628 O O . GLY A 1 202 ? -2.830 14.548 19.349 1.00 84.12 202 GLY A O 1
ATOM 1629 N N . LYS A 1 203 ? -0.733 14.113 18.731 1.00 86.69 203 LYS A N 1
ATOM 1630 C CA . LYS A 1 203 ? -0.411 15.510 18.371 1.00 86.69 203 LYS A CA 1
ATOM 1631 C C . LYS A 1 203 ? -0.722 15.843 16.914 1.00 86.69 203 LYS A C 1
ATOM 1633 O O . LYS A 1 203 ? -0.689 17.012 16.524 1.00 86.69 203 LYS A O 1
ATOM 1638 N N . MET A 1 204 ? -0.966 14.832 16.081 1.00 89.81 204 MET A N 1
ATOM 1639 C CA . MET A 1 204 ? -1.313 15.031 14.679 1.00 89.81 204 MET A CA 1
ATOM 1640 C C . MET A 1 204 ? -2.797 15.335 14.517 1.00 89.81 204 MET A C 1
ATOM 1642 O O . MET A 1 204 ? -3.649 14.566 14.944 1.00 89.81 204 MET A O 1
ATOM 1646 N N . SER A 1 205 ? -3.104 16.406 13.785 1.00 90.81 205 SER A N 1
ATOM 1647 C CA . SER A 1 205 ? -4.464 16.613 13.299 1.00 90.81 205 SER A CA 1
ATOM 1648 C C . SER A 1 205 ? -4.869 15.489 12.341 1.00 90.81 205 SER A C 1
ATOM 1650 O O . SER A 1 205 ? -4.038 14.943 11.607 1.00 90.81 205 SER A O 1
ATOM 1652 N N . LYS A 1 206 ? -6.168 15.196 12.276 1.00 88.19 206 LYS A N 1
ATOM 1653 C CA . LYS A 1 206 ? -6.744 14.159 11.410 1.00 88.19 206 LYS A CA 1
ATOM 1654 C C . LYS A 1 206 ? -6.277 14.225 9.953 1.00 88.19 206 LYS A C 1
ATOM 1656 O O . LYS A 1 206 ? -5.929 13.206 9.367 1.00 88.19 206 LYS A O 1
ATOM 1661 N N . LYS A 1 207 ? -6.181 15.431 9.376 1.00 92.06 207 LYS A N 1
ATOM 1662 C CA . LYS A 1 207 ? -5.671 15.632 8.005 1.00 92.06 207 LYS A CA 1
ATOM 1663 C C . LYS A 1 207 ? -4.218 15.167 7.852 1.00 92.06 207 LYS A C 1
ATOM 1665 O O . LYS A 1 207 ? -3.900 14.497 6.875 1.00 92.06 207 LYS A O 1
ATOM 1670 N N . LYS A 1 208 ? -3.348 15.495 8.816 1.00 94.50 208 LYS A N 1
ATOM 1671 C CA . LYS A 1 208 ? -1.938 15.068 8.817 1.00 94.50 208 LYS A CA 1
ATOM 1672 C C . LYS A 1 208 ? -1.821 13.557 9.001 1.00 94.50 208 LYS A C 1
ATOM 1674 O O . LYS A 1 208 ? -1.028 12.929 8.309 1.00 94.50 208 LYS A O 1
ATOM 1679 N N . ARG A 1 209 ? -2.652 12.983 9.877 1.00 93.06 209 ARG A N 1
ATOM 1680 C CA . ARG A 1 209 ? -2.722 11.537 10.110 1.00 93.06 209 ARG A CA 1
ATOM 1681 C C . ARG A 1 209 ? -3.099 10.780 8.838 1.00 93.06 209 ARG A C 1
ATOM 1683 O O . ARG A 1 209 ? -2.370 9.891 8.415 1.00 93.06 209 ARG A O 1
ATOM 1690 N N . ASN A 1 210 ? -4.176 11.208 8.186 1.00 95.00 210 ASN A N 1
ATOM 1691 C CA . ASN A 1 210 ? -4.632 10.668 6.909 1.00 95.00 210 ASN A CA 1
ATOM 1692 C C . ASN A 1 210 ? -3.565 10.778 5.816 1.00 95.00 210 ASN A C 1
ATOM 1694 O O . ASN A 1 210 ? -3.297 9.802 5.123 1.00 95.00 210 ASN A O 1
ATOM 1698 N N . PHE A 1 211 ? -2.938 11.950 5.673 1.00 96.56 211 PHE A N 1
ATOM 1699 C CA . PHE A 1 211 ? -1.858 12.139 4.707 1.00 96.56 211 PHE A CA 1
ATOM 1700 C C . PHE A 1 211 ? -0.701 11.167 4.957 1.00 96.56 211 PHE A C 1
ATOM 1702 O O . PHE A 1 211 ? -0.226 10.539 4.019 1.00 96.56 211 PHE A O 1
ATOM 1709 N N . TYR A 1 212 ? -0.289 10.994 6.214 1.00 96.00 212 TYR A N 1
ATOM 1710 C CA . TYR A 1 212 ? 0.786 10.075 6.574 1.00 96.00 212 TYR A CA 1
ATOM 1711 C C . TYR A 1 212 ? 0.433 8.607 6.295 1.00 96.00 212 TYR A C 1
ATOM 1713 O O . TYR A 1 212 ? 1.233 7.902 5.689 1.00 96.00 212 TYR A O 1
ATOM 1721 N N . VAL A 1 213 ? -0.773 8.153 6.661 1.00 96.56 213 VAL A N 1
ATOM 1722 C CA . VAL A 1 213 ? -1.234 6.781 6.368 1.00 96.56 213 VAL A CA 1
ATOM 1723 C C . VAL A 1 213 ? -1.292 6.530 4.860 1.00 96.56 213 VAL A C 1
ATOM 1725 O O . VAL A 1 213 ? -0.811 5.500 4.393 1.00 96.56 213 VAL A O 1
ATOM 1728 N N . LEU A 1 214 ? -1.827 7.486 4.094 1.00 97.81 214 LEU A N 1
ATOM 1729 C CA . LEU A 1 214 ? -1.887 7.408 2.635 1.00 97.81 214 LEU A CA 1
ATOM 1730 C C . LEU A 1 214 ? -0.486 7.357 2.018 1.00 97.81 214 LEU A C 1
ATOM 1732 O O . LEU A 1 214 ? -0.222 6.506 1.175 1.00 97.81 214 LEU A O 1
ATOM 1736 N N . PHE A 1 215 ? 0.412 8.234 2.469 1.00 97.69 215 PHE A N 1
ATOM 1737 C CA . PHE A 1 215 ? 1.796 8.290 2.010 1.00 97.69 215 PHE A CA 1
ATOM 1738 C C . PHE A 1 215 ? 2.515 6.958 2.240 1.00 97.69 215 PHE A C 1
ATOM 1740 O O . PHE A 1 215 ? 3.048 6.385 1.295 1.00 97.69 215 PHE A O 1
ATOM 1747 N N . ILE A 1 216 ? 2.468 6.415 3.460 1.00 97.75 216 ILE A N 1
ATOM 1748 C CA . ILE A 1 216 ? 3.109 5.131 3.767 1.00 97.75 216 ILE A CA 1
ATOM 1749 C C . ILE A 1 216 ? 2.465 3.982 2.981 1.00 97.75 216 ILE A C 1
ATOM 1751 O O . ILE A 1 216 ? 3.191 3.147 2.451 1.00 97.75 216 ILE A O 1
ATOM 1755 N N . GLY A 1 217 ? 1.137 3.956 2.825 1.00 98.06 217 GLY A N 1
ATOM 1756 C CA . GLY A 1 217 ? 0.456 2.951 2.001 1.00 98.06 217 GLY A CA 1
ATOM 1757 C C . GLY A 1 217 ? 0.918 2.957 0.536 1.00 98.06 217 GLY A C 1
ATOM 1758 O O . GLY A 1 217 ? 1.207 1.896 -0.018 1.00 98.06 217 GLY A O 1
ATOM 1759 N N . ILE A 1 218 ? 1.070 4.146 -0.063 1.00 98.56 218 ILE A N 1
ATOM 1760 C CA . ILE A 1 218 ? 1.618 4.326 -1.420 1.00 98.56 218 ILE A CA 1
ATOM 1761 C C . ILE A 1 218 ? 3.045 3.783 -1.509 1.00 98.56 218 ILE A C 1
ATOM 1763 O O . ILE A 1 218 ? 3.358 3.039 -2.442 1.00 98.56 218 ILE A O 1
ATOM 1767 N N . LEU A 1 219 ? 3.908 4.138 -0.549 1.00 98.12 219 LEU A N 1
ATOM 1768 C CA . LEU A 1 219 ? 5.297 3.681 -0.543 1.00 98.12 219 LEU A CA 1
ATOM 1769 C C . LEU A 1 219 ? 5.394 2.159 -0.383 1.00 98.12 219 LEU A C 1
ATOM 1771 O O . LEU A 1 219 ? 6.171 1.541 -1.102 1.00 98.12 219 LEU A O 1
ATOM 1775 N N . ILE A 1 220 ? 4.593 1.549 0.502 1.00 98.19 220 ILE A N 1
ATOM 1776 C CA . ILE A 1 220 ? 4.569 0.090 0.693 1.00 98.19 220 ILE A CA 1
ATOM 1777 C C . ILE A 1 220 ? 4.175 -0.604 -0.611 1.00 98.19 220 ILE A C 1
ATOM 1779 O O . ILE A 1 220 ? 4.901 -1.484 -1.063 1.00 98.19 220 ILE A O 1
ATOM 1783 N N . GLY A 1 221 ? 3.057 -0.211 -1.230 1.00 97.69 221 GLY A N 1
ATOM 1784 C CA . GLY A 1 221 ? 2.578 -0.867 -2.449 1.00 97.69 221 GLY A CA 1
ATOM 1785 C C . GLY A 1 221 ? 3.559 -0.731 -3.613 1.00 97.69 221 GLY A C 1
ATOM 1786 O O . GLY A 1 221 ? 3.846 -1.711 -4.295 1.00 97.69 221 GLY A O 1
ATOM 1787 N N . SER A 1 222 ? 4.136 0.462 -3.782 1.00 97.75 222 SER A N 1
ATOM 1788 C CA . SER A 1 222 ? 5.143 0.722 -4.820 1.00 97.75 222 SER A CA 1
ATOM 1789 C C . SER A 1 222 ? 6.417 -0.090 -4.581 1.00 97.75 222 SER A C 1
ATOM 1791 O O . SER A 1 222 ? 6.939 -0.700 -5.509 1.00 97.75 222 SER A O 1
ATOM 1793 N N . PHE A 1 223 ? 6.901 -0.135 -3.335 1.00 97.06 223 PHE A N 1
ATOM 1794 C CA . PHE A 1 223 ? 8.088 -0.900 -2.956 1.00 97.06 223 PHE A CA 1
ATOM 1795 C C . PHE A 1 223 ? 7.879 -2.403 -3.140 1.00 97.06 223 PHE A C 1
ATOM 1797 O O . PHE A 1 223 ? 8.725 -3.068 -3.726 1.00 97.06 223 PHE A O 1
ATOM 1804 N N . MET A 1 224 ? 6.735 -2.937 -2.703 1.00 96.00 224 MET A N 1
ATOM 1805 C CA . MET A 1 224 ? 6.392 -4.343 -2.919 1.00 96.00 224 MET A CA 1
ATOM 1806 C C . MET A 1 224 ? 6.365 -4.694 -4.408 1.00 96.00 224 MET A C 1
ATOM 1808 O O . MET A 1 224 ? 6.857 -5.755 -4.774 1.00 96.00 224 MET A O 1
ATOM 1812 N N . ASN A 1 225 ? 5.849 -3.810 -5.268 1.00 95.62 225 ASN A N 1
ATOM 1813 C CA . ASN A 1 225 ? 5.910 -4.039 -6.707 1.00 95.62 225 ASN A CA 1
ATOM 1814 C C . ASN A 1 225 ? 7.358 -4.075 -7.199 1.00 95.62 225 ASN A C 1
ATOM 1816 O O . ASN A 1 225 ? 7.725 -5.022 -7.870 1.00 95.62 225 ASN A O 1
ATOM 1820 N N . ILE A 1 226 ? 8.195 -3.102 -6.825 1.00 94.19 226 ILE A N 1
ATOM 1821 C CA . ILE A 1 226 ? 9.609 -3.058 -7.242 1.00 94.19 226 ILE A CA 1
ATOM 1822 C C . ILE A 1 226 ? 10.359 -4.332 -6.834 1.00 94.19 226 ILE A C 1
ATOM 1824 O O . ILE A 1 226 ? 11.169 -4.837 -7.606 1.00 94.19 226 ILE A O 1
ATOM 1828 N N . VAL A 1 227 ? 10.081 -4.859 -5.638 1.00 93.62 227 VAL A N 1
ATOM 1829 C CA . VAL A 1 227 ? 10.703 -6.095 -5.150 1.00 93.62 227 VAL A CA 1
ATOM 1830 C C . VAL A 1 227 ? 10.198 -7.321 -5.913 1.00 93.62 227 VAL A C 1
ATOM 1832 O O . VAL A 1 227 ? 11.004 -8.182 -6.228 1.00 93.62 227 VAL A O 1
ATOM 1835 N N . PHE A 1 228 ? 8.897 -7.418 -6.208 1.00 91.62 228 PHE A N 1
ATOM 1836 C CA . PHE A 1 228 ? 8.269 -8.632 -6.754 1.00 91.62 228 PHE A CA 1
ATOM 1837 C C . PHE A 1 228 ? 7.880 -8.539 -8.241 1.00 91.62 228 PHE A C 1
ATOM 1839 O O . PHE A 1 228 ? 7.081 -9.353 -8.706 1.00 91.62 228 PHE A O 1
ATOM 1846 N N . TYR A 1 229 ? 8.372 -7.539 -8.981 1.00 88.06 229 TYR A N 1
ATOM 1847 C CA . TYR A 1 229 ? 7.816 -7.183 -10.295 1.00 88.06 229 TYR A CA 1
ATOM 1848 C C . TYR A 1 229 ? 7.920 -8.312 -11.333 1.00 88.06 229 TYR A C 1
ATOM 1850 O O . TYR A 1 229 ? 7.022 -8.429 -12.164 1.00 88.06 229 TYR A O 1
ATOM 1858 N N . GLU A 1 230 ? 8.973 -9.136 -11.270 1.00 86.50 230 GLU A N 1
ATOM 1859 C CA . GLU A 1 230 ? 9.240 -10.222 -12.233 1.00 86.50 230 GLU A CA 1
ATOM 1860 C C . GLU A 1 230 ? 8.174 -11.314 -12.172 1.00 86.50 230 GLU A C 1
ATOM 1862 O O . GLU A 1 230 ? 7.846 -11.940 -13.175 1.00 86.50 230 GLU A O 1
ATOM 1867 N N . ASN A 1 231 ? 7.554 -11.508 -11.004 1.00 89.81 231 ASN A N 1
ATOM 1868 C CA . ASN A 1 231 ? 6.655 -12.627 -10.790 1.00 89.81 231 ASN A CA 1
ATOM 1869 C C . ASN A 1 231 ? 5.211 -12.178 -10.522 1.00 89.81 231 ASN A C 1
ATOM 1871 O O . ASN A 1 231 ? 4.736 -12.107 -9.383 1.00 89.81 231 ASN A O 1
ATOM 1875 N N . SER A 1 232 ? 4.454 -11.953 -11.601 1.00 92.00 232 SER A N 1
ATOM 1876 C CA . SER A 1 232 ? 3.016 -11.649 -11.527 1.00 92.00 232 SER A CA 1
ATOM 1877 C C . SER A 1 232 ? 2.206 -12.726 -10.793 1.00 92.00 232 SER A C 1
ATOM 1879 O O . SER A 1 232 ? 1.206 -12.406 -10.146 1.00 92.00 232 SER A O 1
ATOM 1881 N N . PHE A 1 233 ? 2.627 -13.998 -10.843 1.00 92.69 233 PHE A N 1
ATOM 1882 C CA . PHE A 1 233 ? 1.955 -15.093 -10.134 1.00 92.69 233 PHE A CA 1
ATOM 1883 C C . PHE A 1 233 ? 2.159 -15.016 -8.619 1.00 92.69 233 PHE A C 1
ATOM 1885 O O . PHE A 1 233 ? 1.224 -15.312 -7.870 1.00 92.69 233 PHE A O 1
ATOM 1892 N N . LEU A 1 234 ? 3.329 -14.569 -8.151 1.00 94.44 234 LEU A N 1
ATOM 1893 C CA . LEU A 1 234 ? 3.577 -14.261 -6.741 1.00 94.44 234 LEU A CA 1
ATOM 1894 C C . LEU A 1 234 ? 2.629 -13.165 -6.266 1.00 94.44 234 LEU A C 1
ATOM 1896 O O . LEU A 1 234 ? 1.904 -13.367 -5.292 1.00 94.44 234 LEU A O 1
ATOM 1900 N N . ILE A 1 235 ? 2.572 -12.035 -6.976 1.00 94.88 235 ILE A N 1
ATOM 1901 C CA . ILE A 1 235 ? 1.701 -10.913 -6.599 1.00 94.88 235 ILE A CA 1
ATOM 1902 C C . ILE A 1 235 ? 0.231 -11.344 -6.608 1.00 94.88 235 ILE A C 1
ATOM 1904 O O . ILE A 1 235 ? -0.479 -11.109 -5.630 1.00 94.88 235 ILE A O 1
ATOM 1908 N N . ALA A 1 236 ? -0.226 -12.030 -7.659 1.00 95.12 236 ALA A N 1
ATOM 1909 C CA . ALA A 1 236 ? -1.602 -12.510 -7.750 1.00 95.12 236 ALA A CA 1
ATOM 1910 C C . ALA A 1 236 ? -1.949 -13.498 -6.623 1.00 95.12 236 ALA A C 1
ATOM 1912 O O . ALA A 1 236 ? -2.968 -13.330 -5.953 1.00 95.12 236 ALA A O 1
ATOM 1913 N N . SER A 1 237 ? -1.104 -14.503 -6.372 1.00 95.62 237 SER A N 1
ATOM 1914 C CA . SER A 1 237 ? -1.350 -15.502 -5.321 1.00 95.62 237 SER A CA 1
ATOM 1915 C C . SER A 1 237 ? -1.301 -14.906 -3.918 1.00 95.62 237 SER A C 1
ATOM 1917 O O . SER A 1 237 ? -2.154 -15.236 -3.097 1.00 95.62 237 SER A O 1
ATOM 1919 N N . MET A 1 238 ? -0.379 -13.979 -3.652 1.00 96.06 238 MET A N 1
ATOM 1920 C CA . MET A 1 238 ? -0.319 -13.225 -2.402 1.00 96.06 238 MET A CA 1
ATOM 1921 C C . MET A 1 238 ? -1.580 -12.374 -2.198 1.00 96.06 238 MET A C 1
ATOM 1923 O O . MET A 1 238 ? -2.190 -12.425 -1.133 1.00 96.06 238 MET A O 1
ATOM 1927 N N . LEU A 1 239 ? -2.007 -11.618 -3.214 1.00 97.00 239 LEU A N 1
ATOM 1928 C CA . LEU A 1 239 ? -3.201 -10.772 -3.143 1.00 97.00 239 LEU A CA 1
ATOM 1929 C C . LEU A 1 239 ? -4.476 -11.597 -2.927 1.00 97.00 239 LEU A C 1
ATOM 1931 O O . LEU A 1 239 ? -5.312 -11.238 -2.093 1.00 97.00 239 LEU A O 1
ATOM 1935 N N . ILE A 1 240 ? -4.612 -12.725 -3.630 1.00 96.50 240 ILE A N 1
ATOM 1936 C CA . ILE A 1 240 ? -5.719 -13.673 -3.448 1.00 96.50 240 ILE A CA 1
ATOM 1937 C C . ILE A 1 240 ? -5.665 -14.295 -2.050 1.00 96.50 240 ILE A C 1
ATOM 1939 O O . ILE A 1 240 ? -6.678 -14.331 -1.351 1.00 96.50 240 ILE A O 1
ATOM 1943 N N . GLY A 1 241 ? -4.492 -14.760 -1.620 1.00 96.00 241 GLY A N 1
ATOM 1944 C CA . GLY A 1 241 ? -4.299 -15.408 -0.328 1.00 96.00 241 GLY A CA 1
ATOM 1945 C C . GLY A 1 241 ? -4.644 -14.488 0.841 1.00 96.00 241 GLY A C 1
ATOM 1946 O O . GLY A 1 241 ? -5.426 -14.867 1.715 1.00 96.00 241 GLY A O 1
ATOM 1947 N N . ILE A 1 242 ? -4.136 -13.254 0.826 1.00 95.31 242 ILE A N 1
ATOM 1948 C CA . ILE A 1 242 ? -4.424 -12.251 1.859 1.00 95.31 242 ILE A CA 1
ATOM 1949 C C . ILE A 1 242 ? -5.895 -11.836 1.822 1.00 95.31 242 ILE A C 1
ATOM 1951 O O . ILE A 1 242 ? -6.512 -11.710 2.876 1.00 95.31 242 ILE A O 1
ATOM 1955 N N . SER A 1 243 ? -6.496 -11.707 0.638 1.00 94.62 243 SER A N 1
ATOM 1956 C CA . SER A 1 243 ? -7.932 -11.439 0.501 1.00 94.62 243 SER A CA 1
ATOM 1957 C C . SER A 1 243 ? -8.791 -12.544 1.123 1.00 94.62 243 SER A C 1
ATOM 1959 O O . SER A 1 243 ? -9.745 -12.271 1.849 1.00 94.62 243 SER A O 1
ATOM 1961 N N . ILE A 1 244 ? -8.455 -13.815 0.892 1.00 94.00 244 ILE A N 1
ATOM 1962 C CA . ILE A 1 244 ? -9.160 -14.941 1.522 1.00 94.00 244 ILE A CA 1
ATOM 1963 C C . ILE A 1 244 ? -8.951 -14.916 3.040 1.00 94.00 244 ILE A C 1
ATOM 1965 O O . ILE A 1 244 ? -9.908 -15.104 3.799 1.00 94.00 244 ILE A O 1
ATOM 1969 N N . TRP A 1 245 ? -7.721 -14.656 3.490 1.00 93.25 245 TRP A N 1
ATOM 1970 C CA . TRP A 1 245 ? -7.414 -14.529 4.910 1.00 93.25 245 TRP A CA 1
ATOM 1971 C C . TRP A 1 245 ? -8.209 -13.401 5.574 1.00 93.25 245 TRP A C 1
ATOM 1973 O O . TRP A 1 245 ? -8.729 -13.605 6.669 1.00 93.25 245 TRP A O 1
ATOM 1983 N N . ASP A 1 246 ? -8.390 -12.260 4.907 1.00 90.75 246 ASP A N 1
ATOM 1984 C CA . ASP A 1 246 ? -9.180 -11.134 5.410 1.00 90.75 246 ASP A CA 1
ATOM 1985 C C . ASP A 1 246 ? -10.625 -11.568 5.725 1.00 90.75 246 ASP A C 1
ATOM 1987 O O . ASP A 1 246 ? -11.099 -11.402 6.851 1.00 90.75 246 ASP A O 1
ATOM 1991 N N . ILE A 1 247 ? -11.282 -12.295 4.807 1.00 89.19 247 ILE A N 1
ATOM 1992 C CA . ILE A 1 247 ? -12.632 -12.859 5.026 1.00 89.19 247 ILE A CA 1
ATOM 1993 C C . ILE A 1 247 ? -12.682 -13.745 6.279 1.00 89.19 247 ILE A C 1
ATOM 1995 O O . ILE A 1 247 ? -13.629 -13.667 7.072 1.00 89.19 247 ILE A O 1
ATOM 1999 N N . ILE A 1 248 ? -11.691 -14.625 6.440 1.00 88.38 248 ILE A N 1
ATOM 2000 C CA . ILE A 1 248 ? -11.622 -15.570 7.562 1.00 88.38 248 ILE A CA 1
ATOM 2001 C C . ILE A 1 248 ? -11.376 -14.811 8.872 1.00 88.38 248 ILE A C 1
ATOM 2003 O O . ILE A 1 248 ? -12.048 -15.060 9.881 1.00 88.38 248 ILE A O 1
ATOM 2007 N N . SER A 1 249 ? -10.438 -13.866 8.844 1.00 84.69 249 SER A N 1
ATOM 2008 C CA . SER A 1 249 ? -9.968 -13.128 10.009 1.00 84.69 249 SER A CA 1
ATOM 2009 C C . SER A 1 249 ? -11.033 -12.190 10.584 1.00 84.69 249 SER A C 1
ATOM 2011 O O . SER A 1 249 ? -11.172 -12.111 11.807 1.00 84.69 249 SER A O 1
ATOM 2013 N N . VAL A 1 250 ? -11.850 -11.575 9.723 1.00 79.56 250 VAL A N 1
ATOM 2014 C CA . VAL A 1 250 ? -12.979 -10.720 10.114 1.00 79.56 250 VAL A CA 1
ATOM 2015 C C . VAL A 1 250 ? -14.101 -11.538 10.757 1.00 79.56 250 VAL A C 1
ATOM 2017 O O . VAL A 1 250 ? -14.659 -11.138 11.776 1.00 79.56 250 VAL A O 1
ATOM 2020 N N . LYS A 1 251 ? -14.437 -12.715 10.209 1.00 79.12 251 LYS A N 1
ATOM 2021 C CA . LYS A 1 251 ? -15.579 -13.505 10.706 1.00 79.12 251 LYS A CA 1
ATOM 2022 C C . LYS A 1 251 ? -15.290 -14.248 12.010 1.00 79.12 251 LYS A C 1
ATOM 2024 O O . LYS A 1 251 ? -16.184 -14.374 12.847 1.00 79.12 251 LYS A O 1
ATOM 2029 N N . LYS A 1 252 ? -14.088 -14.814 12.161 1.00 76.69 252 LYS A N 1
ATOM 2030 C CA . LYS A 1 252 ? -13.761 -15.734 13.270 1.00 76.69 252 LYS A CA 1
ATOM 2031 C C . LYS A 1 252 ? -12.358 -15.549 13.853 1.00 76.69 252 LYS A C 1
ATOM 2033 O O . LYS A 1 252 ? -11.960 -16.348 14.696 1.00 76.69 252 LYS A O 1
ATOM 2038 N N . GLY A 1 253 ? -11.590 -14.567 13.391 1.00 74.50 253 GLY A N 1
ATOM 2039 C CA . GLY A 1 253 ? -10.144 -14.573 13.581 1.00 74.50 253 GLY A CA 1
ATOM 2040 C C . GLY A 1 253 ? -9.557 -13.397 14.370 1.00 74.50 253 GLY A C 1
ATOM 2041 O O . GLY A 1 253 ? -10.232 -12.786 15.205 1.00 74.50 253 GLY A O 1
ATOM 2042 N N . PRO A 1 254 ? -8.259 -13.118 14.137 1.00 67.75 254 PRO A N 1
ATOM 2043 C CA . PRO A 1 254 ? -7.460 -12.160 14.902 1.00 67.75 254 PRO A CA 1
ATOM 2044 C C . PRO A 1 254 ? -8.018 -10.736 14.926 1.00 67.75 254 PRO A C 1
ATOM 2046 O O . PRO A 1 254 ? -7.960 -10.090 15.967 1.00 67.75 254 PRO A O 1
ATOM 2049 N N . ILE A 1 255 ? -8.592 -10.263 13.816 1.00 71.19 255 ILE A N 1
ATOM 2050 C CA . ILE A 1 255 ? -9.107 -8.890 13.704 1.00 71.19 255 ILE A CA 1
ATOM 2051 C C . ILE A 1 255 ? -10.286 -8.689 14.651 1.00 71.19 255 ILE A C 1
ATOM 2053 O O . ILE A 1 255 ? -10.264 -7.772 15.466 1.00 71.19 255 ILE A O 1
ATOM 2057 N N . LYS A 1 256 ? -11.261 -9.605 14.623 1.00 73.50 256 LYS A N 1
ATOM 2058 C CA . LYS A 1 256 ? -12.392 -9.582 15.557 1.00 73.50 256 LYS A CA 1
ATOM 2059 C C . LYS A 1 256 ? -11.918 -9.597 17.011 1.00 73.50 256 LYS A C 1
ATOM 2061 O O . LYS A 1 256 ? -12.402 -8.833 17.831 1.00 73.50 256 LYS A O 1
ATOM 2066 N N . SER A 1 257 ? -10.920 -10.427 17.303 1.00 68.19 257 SER A N 1
ATOM 2067 C CA . SER A 1 257 ? -10.308 -10.515 18.628 1.00 68.19 257 SER A CA 1
ATOM 2068 C C . SER A 1 257 ? -9.625 -9.223 19.089 1.00 68.19 257 SER A C 1
ATOM 2070 O O . SER A 1 257 ? -9.661 -8.926 20.278 1.00 68.19 257 SER A O 1
ATOM 2072 N N . ILE A 1 258 ? -8.980 -8.487 18.179 1.00 64.31 258 ILE A N 1
ATOM 2073 C CA . ILE A 1 258 ? -8.391 -7.180 18.484 1.00 64.31 258 ILE A CA 1
ATOM 2074 C C . ILE A 1 258 ? -9.520 -6.183 18.741 1.00 64.31 258 ILE A C 1
ATOM 2076 O O . ILE A 1 258 ? -9.528 -5.579 19.800 1.00 64.31 258 ILE A O 1
ATOM 2080 N N . MET A 1 259 ? -10.520 -6.104 17.857 1.00 68.06 259 MET A N 1
ATOM 2081 C CA . MET A 1 259 ? -11.666 -5.200 18.024 1.00 68.06 259 MET A CA 1
ATOM 2082 C C . MET A 1 259 ? -12.434 -5.434 19.333 1.00 68.06 259 MET A C 1
ATOM 2084 O O . MET A 1 259 ? -12.823 -4.473 19.987 1.00 68.06 259 MET A O 1
ATOM 2088 N N . GLU A 1 260 ? -12.633 -6.694 19.732 1.00 69.44 260 GLU A N 1
ATOM 2089 C CA . GLU A 1 260 ? -13.252 -7.061 21.015 1.00 69.44 260 GLU A CA 1
ATOM 2090 C C . GLU A 1 260 ? -12.378 -6.667 22.214 1.00 69.44 260 GLU A C 1
ATOM 2092 O O . GLU A 1 260 ? -12.890 -6.147 23.202 1.00 69.44 260 GLU A O 1
ATOM 2097 N N . ALA A 1 261 ? -11.063 -6.905 22.141 1.00 56.97 261 ALA A N 1
ATOM 2098 C CA . ALA A 1 261 ? -10.134 -6.577 23.224 1.00 56.97 261 ALA A CA 1
ATOM 2099 C C . ALA A 1 261 ? -9.946 -5.067 23.414 1.00 56.97 261 ALA A C 1
ATOM 2101 O O . ALA A 1 261 ? -9.566 -4.634 24.497 1.00 56.97 261 ALA A O 1
ATOM 2102 N N . THR A 1 262 ? -10.203 -4.289 22.366 1.00 57.12 262 THR A N 1
ATOM 2103 C CA . THR A 1 262 ? -10.006 -2.843 22.330 1.00 57.12 262 THR A CA 1
ATOM 2104 C C . THR A 1 262 ? -11.338 -2.095 22.217 1.00 57.12 262 THR A C 1
ATOM 2106 O O . THR A 1 262 ? -11.399 -1.071 21.558 1.00 57.12 262 THR A O 1
ATOM 2109 N N . GLY A 1 263 ? -12.454 -2.637 22.717 1.00 57.12 263 GLY A N 1
ATOM 2110 C CA . GLY A 1 263 ? -13.740 -1.920 22.818 1.00 57.12 263 GLY A CA 1
ATOM 2111 C C . GLY A 1 263 ? -14.421 -1.476 21.509 1.00 57.12 263 GLY A C 1
ATOM 2112 O O . GLY A 1 263 ? -15.504 -0.906 21.557 1.00 57.12 263 GLY A O 1
ATOM 2113 N N . GLY A 1 264 ? -13.855 -1.763 20.332 1.00 55.66 264 GLY A N 1
ATOM 2114 C CA . GLY A 1 264 ? -14.386 -1.357 19.022 1.00 55.66 264 GLY A CA 1
ATOM 2115 C C . GLY A 1 264 ? -15.562 -2.207 18.523 1.00 55.66 264 GLY A C 1
ATOM 2116 O O . GLY A 1 264 ? -16.031 -2.032 17.398 1.00 55.66 264 GLY A O 1
ATOM 2117 N N . TYR A 1 265 ? -16.023 -3.165 19.328 1.00 57.16 265 TYR A N 1
ATOM 2118 C CA . TYR A 1 265 ? -17.106 -4.081 18.997 1.00 57.16 265 TYR A CA 1
ATOM 2119 C C . TYR A 1 265 ? -18.203 -4.035 20.066 1.00 57.16 265 TYR A C 1
ATOM 2121 O O . TYR A 1 265 ? -18.061 -4.635 21.127 1.00 57.16 265 TYR A O 1
ATOM 2129 N N . ASP A 1 266 ? -19.315 -3.361 19.753 1.00 58.84 266 ASP A N 1
ATOM 2130 C CA . ASP A 1 266 ? -20.552 -3.441 20.539 1.00 58.84 266 ASP A CA 1
ATOM 2131 C C . ASP A 1 266 ? -21.499 -4.528 19.970 1.00 58.84 266 ASP A C 1
ATOM 2133 O O . ASP A 1 266 ? -22.085 -4.328 18.888 1.00 58.84 266 ASP A O 1
ATOM 2137 N N . PRO A 1 267 ? -21.655 -5.674 20.668 1.00 59.25 267 PRO A N 1
ATOM 2138 C CA . PRO A 1 267 ? -22.545 -6.760 20.269 1.00 59.25 267 PRO A CA 1
ATOM 2139 C C . PRO A 1 267 ? -24.037 -6.417 20.399 1.00 59.25 267 PRO A C 1
ATOM 2141 O O . PRO A 1 267 ? -24.855 -7.064 19.739 1.00 59.25 267 PRO A O 1
ATOM 2144 N N . GLU A 1 268 ? -24.422 -5.435 21.220 1.00 55.59 268 GLU A N 1
ATOM 2145 C CA . GLU A 1 268 ? -25.821 -5.033 21.389 1.00 55.59 268 GLU A CA 1
ATOM 2146 C C . GLU A 1 268 ? -26.306 -4.227 20.178 1.00 55.59 268 GLU A C 1
ATOM 2148 O O . GLU A 1 268 ? -27.347 -4.542 19.594 1.00 55.59 268 GLU A O 1
ATOM 2153 N N . PHE A 1 269 ? -25.499 -3.275 19.709 1.00 56.44 269 PHE A N 1
ATOM 2154 C CA . PHE A 1 269 ? -25.759 -2.552 18.465 1.00 56.44 269 PHE A CA 1
ATOM 2155 C C . PHE A 1 269 ? -25.794 -3.475 17.236 1.00 56.44 269 PHE A C 1
ATOM 2157 O O . PHE A 1 269 ? -26.634 -3.296 16.357 1.00 56.44 269 PHE A O 1
ATOM 2164 N N . GLU A 1 270 ? -24.923 -4.494 17.147 1.00 59.03 270 GLU A N 1
ATOM 2165 C CA . GLU A 1 270 ? -24.971 -5.446 16.020 1.00 59.03 270 GLU A CA 1
ATOM 2166 C C . GLU A 1 270 ? -26.294 -6.233 15.990 1.00 59.03 270 GLU A C 1
ATOM 2168 O O . GLU A 1 270 ? -26.828 -6.511 14.913 1.00 59.03 270 GLU A O 1
ATOM 2173 N N . ARG A 1 271 ? -26.854 -6.564 17.161 1.00 58.94 271 ARG A N 1
ATOM 2174 C CA . ARG A 1 271 ? -28.175 -7.200 17.258 1.00 58.94 271 ARG A CA 1
ATOM 2175 C C . ARG A 1 271 ? -29.288 -6.255 16.809 1.00 58.94 271 ARG A C 1
ATOM 2177 O O . ARG A 1 271 ? -30.099 -6.680 15.991 1.00 58.94 271 ARG A O 1
ATOM 2184 N N . LYS A 1 272 ? -29.276 -4.999 17.270 1.00 56.75 272 LYS A N 1
ATOM 2185 C CA . LYS A 1 272 ? -30.257 -3.956 16.903 1.00 56.75 272 LYS A CA 1
ATOM 2186 C C . LYS A 1 272 ? -30.231 -3.605 15.407 1.00 56.75 272 LYS A C 1
ATOM 2188 O O . LYS A 1 272 ? -31.266 -3.363 14.792 1.00 56.75 272 LYS A O 1
ATOM 2193 N N . LEU A 1 273 ? -29.052 -3.654 14.780 1.00 56.72 273 LEU A N 1
ATOM 2194 C CA . LEU A 1 273 ? -28.904 -3.460 13.334 1.00 56.72 273 LEU A CA 1
ATOM 2195 C C . LEU A 1 273 ? -29.467 -4.649 12.535 1.00 56.72 273 LEU A C 1
ATOM 2197 O O . LEU A 1 273 ? -30.147 -4.458 11.531 1.00 56.72 273 LEU A O 1
ATOM 2201 N N . LYS A 1 274 ? -29.216 -5.889 12.985 1.00 59.84 274 LYS A N 1
ATOM 2202 C CA . LYS A 1 274 ? -29.756 -7.102 12.343 1.00 59.84 274 LYS A CA 1
ATOM 2203 C C . LYS A 1 274 ? -31.264 -7.262 12.528 1.00 59.84 274 LYS A C 1
ATOM 2205 O O . LYS A 1 274 ? -31.897 -7.865 11.666 1.00 59.84 274 LYS A O 1
ATOM 2210 N N . SER A 1 275 ? -31.829 -6.750 13.622 1.00 58.91 275 SER A N 1
ATOM 2211 C CA . SER A 1 275 ? -33.279 -6.725 13.842 1.00 58.91 275 SER A CA 1
ATOM 2212 C C . SER A 1 275 ? -33.990 -5.622 13.051 1.00 58.91 275 SER A C 1
ATOM 2214 O O . SER A 1 275 ? -35.215 -5.635 12.984 1.00 58.91 275 SER A O 1
ATOM 2216 N N . GLY A 1 276 ? -33.245 -4.714 12.405 1.00 56.66 276 GLY A N 1
ATOM 2217 C CA . GLY A 1 276 ? -33.807 -3.620 11.611 1.00 56.66 276 GLY A CA 1
ATOM 2218 C C . GLY A 1 276 ? -34.367 -2.467 12.449 1.00 56.66 276 GLY A C 1
ATOM 2219 O O . GLY A 1 276 ? -35.128 -1.664 11.922 1.00 56.66 276 GLY A O 1
ATOM 2220 N N . GLU A 1 277 ? -34.004 -2.375 13.734 1.00 54.56 277 GLU A N 1
ATOM 2221 C CA . GLU A 1 277 ? -34.464 -1.316 14.650 1.00 54.56 277 GLU A CA 1
ATOM 2222 C C . GLU A 1 277 ? -33.764 0.034 14.415 1.00 54.56 277 GLU A C 1
ATOM 2224 O O . GLU A 1 277 ? -34.263 1.069 14.850 1.00 54.56 277 GLU A O 1
ATOM 2229 N N . ILE A 1 278 ? -32.622 0.038 13.719 1.00 51.97 278 ILE A N 1
ATOM 2230 C CA . ILE A 1 278 ? -31.839 1.238 13.396 1.00 51.97 278 ILE A CA 1
ATOM 2231 C C . ILE A 1 278 ? -32.020 1.557 11.905 1.00 51.97 278 ILE A C 1
ATOM 2233 O O . ILE A 1 278 ? -31.652 0.753 11.043 1.00 51.97 278 ILE A O 1
ATOM 2237 N N . GLU A 1 279 ? -32.590 2.724 11.586 1.00 50.75 279 GLU A N 1
ATOM 2238 C CA . GLU A 1 279 ? -32.776 3.172 10.201 1.00 50.75 279 GLU A CA 1
ATOM 2239 C C . GLU A 1 279 ? -31.443 3.581 9.542 1.00 50.75 279 GLU A C 1
ATOM 2241 O O . GLU A 1 279 ? -30.623 4.300 10.099 1.00 50.75 279 GLU A O 1
ATOM 2246 N N . ILE A 1 280 ? -31.262 3.178 8.280 1.00 49.91 280 ILE A N 1
ATOM 2247 C CA . ILE A 1 280 ? -30.050 3.330 7.442 1.00 49.91 280 ILE A CA 1
ATOM 2248 C C . ILE A 1 280 ? -29.629 4.805 7.208 1.00 49.91 280 ILE A C 1
ATOM 2250 O O . ILE A 1 280 ? -28.557 5.069 6.658 1.00 49.91 280 ILE A O 1
ATOM 2254 N N . LYS A 1 281 ? -30.449 5.788 7.606 1.00 44.72 281 LYS A N 1
ATOM 2255 C CA . LYS A 1 281 ? -30.224 7.218 7.329 1.00 44.72 281 LYS A CA 1
ATOM 2256 C C . LYS A 1 281 ? -29.007 7.810 8.048 1.00 44.72 281 LYS A C 1
ATOM 2258 O O . LYS A 1 281 ? -28.390 8.717 7.493 1.00 44.72 281 LYS A O 1
ATOM 2263 N N . ASP A 1 282 ? -28.585 7.240 9.172 1.00 50.41 282 ASP A N 1
ATOM 2264 C CA . ASP A 1 282 ? -27.400 7.705 9.911 1.00 50.41 282 ASP A CA 1
ATOM 2265 C C . ASP A 1 282 ? -26.072 7.280 9.248 1.00 50.41 282 ASP A C 1
ATOM 2267 O O . ASP A 1 282 ? -25.004 7.819 9.537 1.00 50.41 282 ASP A O 1
ATOM 2271 N N . PHE A 1 283 ? -26.125 6.358 8.278 1.00 52.50 283 PHE A N 1
ATOM 2272 C CA . PHE A 1 283 ? -24.945 5.818 7.592 1.00 52.50 283 PHE A CA 1
ATOM 2273 C C . PHE A 1 283 ? -24.369 6.761 6.516 1.00 52.50 283 PHE A C 1
ATOM 2275 O O . PHE A 1 283 ? -23.258 6.555 6.032 1.00 52.50 283 PHE A O 1
ATOM 2282 N N . GLU A 1 284 ? -25.095 7.806 6.097 1.00 50.56 284 GLU A N 1
ATOM 2283 C CA . GLU A 1 284 ? -24.568 8.769 5.113 1.00 50.56 284 GLU A CA 1
ATOM 2284 C C . GLU A 1 284 ? -23.539 9.748 5.696 1.00 50.56 284 GLU A C 1
ATOM 2286 O O . GLU A 1 284 ? -22.741 10.314 4.939 1.00 50.56 284 GLU A O 1
ATOM 2291 N N . PHE A 1 285 ? -23.540 9.930 7.019 1.00 51.53 285 PHE A N 1
ATOM 2292 C CA . PHE A 1 285 ? -22.622 10.820 7.734 1.00 51.53 285 PHE A CA 1
ATOM 2293 C C . PHE A 1 285 ? -21.502 10.071 8.461 1.00 51.53 285 PHE A C 1
ATOM 2295 O O . PHE A 1 285 ? -20.563 10.708 8.933 1.00 51.53 285 PHE A O 1
ATOM 2302 N N . SER A 1 286 ? -21.550 8.735 8.489 1.00 65.62 286 SER A N 1
ATOM 2303 C CA . SER A 1 286 ? -20.525 7.922 9.138 1.00 65.62 286 SER A CA 1
ATOM 2304 C C . SER A 1 286 ? -19.167 8.069 8.451 1.00 65.62 286 SER A C 1
ATOM 2306 O O . SER A 1 286 ? -19.056 8.059 7.216 1.00 65.62 286 SER A O 1
ATOM 2308 N N . GLU A 1 287 ? -18.121 8.167 9.263 1.00 77.94 287 GLU A N 1
ATOM 2309 C CA . GLU A 1 287 ? -16.748 8.132 8.783 1.00 77.94 287 GLU A CA 1
ATOM 2310 C C . GLU A 1 287 ? -16.365 6.703 8.413 1.00 77.94 287 GLU A C 1
ATOM 2312 O O . GLU A 1 287 ? -16.567 5.769 9.185 1.00 77.94 287 GLU A O 1
ATOM 2317 N N . LEU A 1 288 ? -15.810 6.533 7.218 1.00 84.44 288 LEU A N 1
ATOM 2318 C CA . LEU A 1 288 ? -15.241 5.272 6.781 1.00 84.44 288 LEU A CA 1
ATOM 2319 C C . LEU A 1 288 ? -13.768 5.227 7.184 1.00 84.44 288 LEU A C 1
ATOM 2321 O O . LEU A 1 288 ? -12.999 6.138 6.859 1.00 84.44 288 LEU A O 1
ATOM 2325 N N . GLU A 1 289 ? -13.376 4.145 7.845 1.00 88.75 289 GLU A N 1
ATOM 2326 C CA . GLU A 1 289 ? -11.985 3.836 8.153 1.00 88.75 289 GLU A CA 1
ATOM 2327 C C . GLU A 1 289 ? -11.450 2.845 7.117 1.00 88.75 289 GLU A C 1
ATOM 2329 O O . GLU A 1 289 ? -11.976 1.745 6.967 1.00 88.75 289 GLU A O 1
ATOM 2334 N N . ILE A 1 290 ? -10.417 3.244 6.374 1.00 91.00 290 ILE A N 1
ATOM 2335 C CA . ILE A 1 290 ? -9.733 2.387 5.399 1.00 91.00 290 ILE A CA 1
ATOM 2336 C C . ILE A 1 290 ? -8.398 1.959 6.005 1.00 91.00 290 ILE A C 1
ATOM 2338 O O . ILE A 1 290 ? -7.607 2.810 6.422 1.00 91.00 290 ILE A O 1
ATOM 2342 N N . GLY A 1 291 ? -8.130 0.655 6.056 1.00 92.12 291 GLY A N 1
ATOM 2343 C CA . GLY A 1 291 ? -6.875 0.141 6.596 1.00 92.12 291 GLY A CA 1
ATOM 2344 C C . GLY A 1 291 ? -5.682 0.511 5.715 1.00 92.12 291 GLY A C 1
ATOM 2345 O O . GLY A 1 291 ? -5.777 0.509 4.488 1.00 92.12 291 GLY A O 1
ATOM 2346 N N . ILE A 1 292 ? -4.518 0.777 6.318 1.00 94.69 292 ILE A N 1
ATOM 2347 C CA . ILE A 1 292 ? -3.283 0.979 5.539 1.00 94.69 292 ILE A CA 1
ATOM 2348 C C . ILE A 1 292 ? -2.940 -0.231 4.657 1.00 94.69 292 ILE A C 1
ATOM 2350 O O . ILE A 1 292 ? -2.407 -0.055 3.564 1.00 94.69 292 ILE A O 1
ATOM 2354 N N . GLY A 1 293 ? -3.269 -1.445 5.117 1.00 94.06 293 GLY A N 1
ATOM 2355 C CA . GLY A 1 293 ? -3.096 -2.675 4.345 1.00 94.06 293 GLY A CA 1
ATOM 2356 C C . GLY A 1 293 ? -3.881 -2.626 3.037 1.00 94.06 293 GLY A C 1
ATOM 2357 O O . GLY A 1 293 ? -3.314 -2.895 1.983 1.00 94.06 293 GLY A O 1
ATOM 2358 N N . ASP A 1 294 ? -5.137 -2.178 3.085 1.00 95.00 294 ASP A N 1
ATOM 2359 C CA . ASP A 1 294 ? -5.985 -2.020 1.901 1.00 95.00 294 ASP A CA 1
ATOM 2360 C C . ASP A 1 294 ? -5.347 -1.065 0.894 1.00 95.00 294 ASP A C 1
ATOM 2362 O O . ASP A 1 294 ? -5.173 -1.408 -0.272 1.00 95.00 294 ASP A O 1
ATOM 2366 N N . ILE A 1 295 ? -4.906 0.106 1.367 1.00 97.19 295 ILE A N 1
ATOM 2367 C CA . ILE A 1 295 ? -4.224 1.108 0.537 1.00 97.19 295 ILE A CA 1
ATOM 2368 C C . ILE A 1 295 ? -2.955 0.521 -0.094 1.00 97.19 295 ILE A C 1
ATOM 2370 O O . ILE A 1 295 ? -2.710 0.740 -1.282 1.00 97.19 295 ILE A O 1
ATOM 2374 N N . ALA A 1 296 ? -2.161 -0.231 0.672 1.00 97.88 296 ALA A N 1
ATOM 2375 C CA . ALA A 1 296 ? -0.930 -0.850 0.194 1.00 97.88 296 ALA A CA 1
ATOM 2376 C C . ALA A 1 296 ? -1.189 -1.913 -0.883 1.00 97.88 296 ALA A C 1
ATOM 2378 O O . ALA A 1 296 ? -0.525 -1.899 -1.917 1.00 97.88 296 ALA A O 1
ATOM 2379 N N . PHE A 1 297 ? -2.178 -2.792 -0.698 1.00 97.75 297 PHE A N 1
ATOM 2380 C CA . PHE A 1 297 ? -2.506 -3.833 -1.679 1.00 97.75 297 PHE A CA 1
ATOM 2381 C C . PHE A 1 297 ? -3.188 -3.279 -2.933 1.00 97.75 297 PHE A C 1
ATOM 2383 O O . PHE A 1 297 ? -2.910 -3.748 -4.036 1.00 97.75 297 PHE A O 1
ATOM 2390 N N . TYR A 1 298 ? -4.016 -2.240 -2.796 1.00 98.06 298 TYR A N 1
ATOM 2391 C CA . TYR A 1 298 ? -4.551 -1.498 -3.940 1.00 98.06 298 TYR A CA 1
ATOM 2392 C C . TYR A 1 298 ? -3.422 -0.857 -4.751 1.00 98.06 298 TYR A C 1
ATOM 2394 O O . TYR A 1 298 ? -3.359 -1.020 -5.969 1.00 98.06 298 TYR A O 1
ATOM 2402 N N . SER A 1 299 ? -2.494 -0.191 -4.061 1.00 98.38 299 SER A N 1
ATOM 2403 C CA . SER A 1 299 ? -1.312 0.432 -4.664 1.00 98.38 299 SER A CA 1
ATOM 2404 C C . SER A 1 299 ? -0.401 -0.595 -5.345 1.00 98.38 299 SER A C 1
ATOM 2406 O O . SER A 1 299 ? 0.086 -0.357 -6.448 1.00 98.38 299 SER A O 1
ATOM 2408 N N . LEU A 1 300 ? -0.205 -1.765 -4.731 1.00 98.12 300 LEU A N 1
ATOM 2409 C CA . LEU A 1 300 ? 0.562 -2.869 -5.311 1.00 98.12 300 LEU A CA 1
ATOM 2410 C C . LEU A 1 300 ? -0.052 -3.346 -6.632 1.00 98.12 300 LEU A C 1
ATOM 2412 O O . LEU A 1 300 ? 0.650 -3.426 -7.633 1.00 98.12 300 LEU A O 1
ATOM 2416 N N . LEU A 1 301 ? -1.358 -3.627 -6.662 1.00 98.00 301 LEU A N 1
ATOM 2417 C CA . LEU A 1 301 ? -2.009 -4.132 -7.872 1.00 98.00 301 LEU A CA 1
ATOM 2418 C C . LEU A 1 301 ? -1.980 -3.104 -9.015 1.00 98.00 301 LEU A C 1
ATOM 2420 O O . LEU A 1 301 ? -1.693 -3.468 -10.156 1.00 98.00 301 LEU A O 1
ATOM 2424 N N . ALA A 1 302 ? -2.240 -1.826 -8.723 1.00 97.94 302 ALA A N 1
ATOM 2425 C CA . ALA A 1 302 ? -2.177 -0.768 -9.733 1.00 97.94 302 ALA A CA 1
ATOM 2426 C C . ALA A 1 302 ? -0.760 -0.564 -10.273 1.00 97.94 302 ALA A C 1
ATOM 2428 O O . ALA A 1 302 ? -0.563 -0.545 -11.489 1.00 97.94 302 ALA A O 1
ATOM 2429 N N . SER A 1 303 ? 0.229 -0.456 -9.383 1.00 97.94 303 SER A N 1
ATOM 2430 C CA . SER A 1 303 ? 1.621 -0.271 -9.793 1.00 97.94 303 SER A CA 1
ATOM 2431 C C . SER A 1 303 ? 2.170 -1.461 -10.571 1.00 97.94 303 SER A C 1
ATOM 2433 O O . SER A 1 303 ? 2.824 -1.262 -11.596 1.00 97.94 303 SER A O 1
ATOM 2435 N N . HIS A 1 304 ? 1.824 -2.685 -10.169 1.00 96.56 304 HIS A N 1
ATOM 2436 C CA . HIS A 1 304 ? 2.179 -3.883 -10.918 1.00 96.56 304 HIS A CA 1
ATOM 2437 C C . HIS A 1 304 ? 1.540 -3.909 -12.307 1.00 96.56 304 HIS A C 1
ATOM 2439 O O . HIS A 1 304 ? 2.226 -4.172 -13.287 1.00 96.56 304 HIS A O 1
ATOM 2445 N N . SER A 1 305 ? 0.255 -3.563 -12.420 1.00 96.12 305 SER A N 1
ATOM 2446 C CA . SER A 1 305 ? -0.455 -3.554 -13.709 1.00 96.12 305 SER A CA 1
ATOM 2447 C C . SER A 1 305 ? 0.178 -2.593 -14.723 1.00 96.12 305 SER A C 1
ATOM 2449 O O . SER A 1 305 ? 0.234 -2.912 -15.913 1.00 96.12 305 SER A O 1
ATOM 2451 N N . LEU A 1 306 ? 0.689 -1.445 -14.259 1.00 96.38 306 LEU A N 1
ATOM 2452 C CA . LEU A 1 306 ? 1.433 -0.499 -15.093 1.00 96.38 306 LEU A CA 1
ATOM 2453 C C . LEU A 1 306 ? 2.808 -1.055 -15.494 1.00 96.38 306 LEU A C 1
ATOM 2455 O O . LEU A 1 306 ? 3.133 -1.087 -16.678 1.00 96.38 306 LEU A O 1
ATOM 2459 N N . VAL A 1 307 ? 3.615 -1.497 -14.524 1.00 94.56 307 VAL A N 1
ATOM 2460 C CA . VAL A 1 307 ? 4.994 -1.951 -14.782 1.00 94.56 307 VAL A CA 1
ATOM 2461 C C . VAL A 1 307 ? 5.011 -3.222 -15.633 1.00 94.56 307 VAL A C 1
ATOM 2463 O O . VAL A 1 307 ? 5.697 -3.255 -16.652 1.00 94.56 307 VAL A O 1
ATOM 2466 N N . ALA A 1 308 ? 4.205 -4.227 -15.289 1.00 90.94 308 ALA A N 1
ATOM 2467 C CA . ALA A 1 308 ? 4.105 -5.466 -16.057 1.00 90.94 308 ALA A CA 1
ATOM 2468 C C . ALA A 1 308 ? 3.554 -5.215 -17.470 1.00 90.94 308 ALA A C 1
ATOM 2470 O O . ALA A 1 308 ? 4.086 -5.742 -18.443 1.00 90.94 308 ALA A O 1
ATOM 2471 N N . GLY A 1 309 ? 2.534 -4.358 -17.609 1.00 87.12 309 GLY A N 1
ATOM 2472 C CA . GLY A 1 309 ? 1.987 -3.997 -18.919 1.00 87.12 309 GLY A CA 1
ATOM 2473 C C . GLY A 1 309 ? 3.022 -3.326 -19.828 1.00 87.12 309 GLY A C 1
ATOM 2474 O O . GLY A 1 309 ? 3.090 -3.638 -21.018 1.00 87.12 309 GLY A O 1
ATOM 2475 N N . TYR A 1 310 ? 3.861 -2.451 -19.264 1.00 88.19 310 TYR A N 1
ATOM 2476 C CA . TYR A 1 310 ? 4.970 -1.833 -19.993 1.00 88.19 310 TYR A CA 1
ATOM 2477 C C . TYR A 1 310 ? 6.036 -2.861 -20.376 1.00 88.19 310 TYR A C 1
ATOM 2479 O O . TYR A 1 310 ? 6.475 -2.869 -21.518 1.00 88.19 310 TYR A O 1
ATOM 2487 N N . PHE A 1 311 ? 6.415 -3.752 -19.461 1.00 84.62 311 PHE A N 1
ATOM 2488 C CA . PHE A 1 311 ? 7.456 -4.749 -19.708 1.00 84.62 311 PHE A CA 1
ATOM 2489 C C . PHE A 1 311 ? 7.063 -5.772 -20.784 1.00 84.62 311 PHE A C 1
ATOM 2491 O O . PHE A 1 311 ? 7.872 -6.112 -21.636 1.00 84.62 311 PHE A O 1
ATOM 2498 N N . ILE A 1 312 ? 5.806 -6.225 -20.789 1.00 84.44 312 ILE A N 1
ATOM 2499 C CA . ILE A 1 312 ? 5.323 -7.231 -21.749 1.00 84.44 312 ILE A CA 1
ATOM 2500 C C . ILE A 1 312 ? 5.231 -6.667 -23.175 1.00 84.44 312 ILE A C 1
ATOM 2502 O O . ILE A 1 312 ? 5.394 -7.409 -24.140 1.00 84.44 312 ILE A O 1
ATOM 2506 N N . THR A 1 313 ? 4.921 -5.376 -23.323 1.00 85.06 313 THR A N 1
ATOM 2507 C CA . THR A 1 313 ? 4.551 -4.795 -24.629 1.00 85.06 313 THR A CA 1
ATOM 2508 C C . THR A 1 313 ? 5.476 -3.694 -25.125 1.00 85.06 313 THR A C 1
ATOM 2510 O O . THR A 1 313 ? 5.304 -3.231 -26.250 1.00 85.06 313 THR A O 1
ATOM 2513 N N . GLU A 1 314 ? 6.397 -3.226 -24.282 1.00 86.81 314 GLU A N 1
ATOM 2514 C CA . GLU A 1 314 ? 7.231 -2.034 -24.496 1.00 86.81 314 GLU A CA 1
ATOM 2515 C C . GLU A 1 314 ? 6.417 -0.776 -24.875 1.00 86.81 314 GLU A C 1
ATOM 2517 O O . GLU A 1 314 ? 6.938 0.196 -25.422 1.00 86.81 314 GLU A O 1
ATOM 2522 N N . ASN A 1 315 ? 5.112 -0.765 -24.569 1.00 89.94 315 ASN A N 1
ATOM 2523 C CA . ASN A 1 315 ? 4.182 0.279 -24.979 1.00 89.94 315 ASN A CA 1
ATOM 2524 C C . ASN A 1 315 ? 3.512 0.928 -23.762 1.00 89.94 315 ASN A C 1
ATOM 2526 O O . ASN A 1 315 ? 2.654 0.346 -23.094 1.00 89.94 315 ASN A O 1
ATOM 2530 N N . LEU A 1 316 ? 3.858 2.193 -23.508 1.00 91.44 316 LEU A N 1
ATOM 2531 C CA . LEU A 1 316 ? 3.310 2.963 -22.389 1.00 91.44 316 LEU A CA 1
ATOM 2532 C C . LEU A 1 316 ? 1.783 3.119 -22.462 1.00 91.44 316 LEU A C 1
ATOM 2534 O O . LEU A 1 316 ? 1.119 3.137 -21.431 1.00 91.44 316 LEU A O 1
ATOM 2538 N N . THR A 1 317 ? 1.203 3.189 -23.661 1.00 91.62 317 THR A N 1
ATOM 2539 C CA . THR A 1 317 ? -0.256 3.298 -23.824 1.00 91.62 317 THR A CA 1
ATOM 2540 C C . THR A 1 317 ? -0.948 2.042 -23.308 1.00 91.62 317 THR A C 1
ATOM 2542 O O . THR A 1 317 ? -1.920 2.126 -22.560 1.00 91.62 317 THR A O 1
ATOM 2545 N N . VAL A 1 318 ? -0.412 0.872 -23.655 1.00 90.19 318 VAL A N 1
ATOM 2546 C CA . VAL A 1 318 ? -0.919 -0.427 -23.198 1.00 90.19 318 VAL A CA 1
ATOM 2547 C C . VAL A 1 318 ? -0.764 -0.570 -21.685 1.00 90.19 318 VAL A C 1
ATOM 2549 O O . VAL A 1 318 ? -1.709 -0.963 -21.001 1.00 90.19 318 VAL A O 1
ATOM 2552 N N . ALA A 1 319 ? 0.381 -0.155 -21.146 1.00 93.56 319 ALA A N 1
ATOM 2553 C CA . ALA A 1 319 ? 0.628 -0.116 -19.709 1.00 93.56 319 ALA A CA 1
ATOM 2554 C C . ALA A 1 319 ? -0.413 0.737 -18.956 1.00 93.56 319 ALA A C 1
ATOM 2556 O O . ALA A 1 319 ? -0.977 0.306 -17.947 1.00 93.56 319 ALA A O 1
ATOM 2557 N N . ILE A 1 320 ? -0.711 1.937 -19.468 1.00 95.00 320 ILE A N 1
ATOM 2558 C CA . ILE A 1 320 ? -1.709 2.843 -18.883 1.00 95.00 320 ILE A CA 1
ATOM 2559 C C . ILE A 1 320 ? -3.111 2.228 -18.952 1.00 95.00 320 ILE A C 1
ATOM 2561 O O . ILE A 1 320 ? -3.870 2.337 -17.985 1.00 95.00 320 ILE A O 1
ATOM 2565 N N . ILE A 1 321 ? -3.462 1.561 -20.057 1.00 94.19 321 ILE A N 1
ATOM 2566 C CA . ILE A 1 321 ? -4.744 0.852 -20.199 1.00 94.19 321 ILE A CA 1
ATOM 2567 C C . ILE A 1 321 ? -4.859 -0.248 -19.137 1.00 94.19 321 ILE A C 1
ATOM 2569 O O . ILE A 1 321 ? -5.871 -0.309 -18.438 1.00 94.19 321 ILE A O 1
ATOM 2573 N N . SER A 1 322 ? -3.808 -1.051 -18.956 1.00 94.56 322 SER A N 1
ATOM 2574 C CA . SER A 1 322 ? -3.755 -2.110 -17.942 1.00 94.56 322 SER A CA 1
ATOM 2575 C C . SER A 1 322 ? -3.962 -1.576 -16.525 1.00 94.56 322 SER A C 1
ATOM 2577 O O . SER A 1 322 ? -4.867 -2.016 -15.808 1.00 94.56 322 SER A O 1
ATOM 2579 N N . MET A 1 323 ? -3.215 -0.533 -16.147 1.00 97.06 323 MET A N 1
ATOM 2580 C CA . MET A 1 323 ? -3.407 0.147 -14.864 1.00 97.06 323 MET A CA 1
ATOM 2581 C C . MET A 1 323 ? -4.834 0.687 -14.713 1.00 97.06 323 MET A C 1
ATOM 2583 O O . MET A 1 323 ? -5.448 0.534 -13.661 1.00 97.06 323 MET A O 1
ATOM 2587 N N . THR A 1 324 ? -5.389 1.297 -15.762 1.00 97.00 324 THR A N 1
ATOM 2588 C CA . THR A 1 324 ? -6.742 1.871 -15.740 1.00 97.00 324 THR A CA 1
ATOM 2589 C C . THR A 1 324 ? -7.798 0.802 -15.472 1.00 97.00 324 THR A C 1
ATOM 2591 O O . THR A 1 324 ? -8.691 1.019 -14.653 1.00 97.00 324 THR A O 1
ATOM 2594 N N . PHE A 1 325 ? -7.682 -0.370 -16.096 1.00 97.38 325 PHE A N 1
ATOM 2595 C CA . PHE A 1 325 ? -8.588 -1.494 -15.861 1.00 97.38 325 PHE A CA 1
ATOM 2596 C C . PHE A 1 325 ? -8.490 -2.014 -14.421 1.00 97.38 325 PHE A C 1
ATOM 2598 O O . PHE A 1 325 ? -9.523 -2.204 -13.772 1.00 97.38 325 PHE A O 1
ATOM 2605 N N . ALA A 1 326 ? -7.274 -2.165 -13.890 1.00 97.50 326 ALA A N 1
ATOM 2606 C CA . ALA A 1 326 ? -7.062 -2.536 -12.492 1.00 97.50 326 ALA A CA 1
ATOM 2607 C C . ALA A 1 326 ? -7.693 -1.511 -11.530 1.00 97.50 326 ALA A C 1
ATOM 2609 O O . ALA A 1 326 ? -8.434 -1.883 -10.618 1.00 97.50 326 ALA A O 1
ATOM 2610 N N . CYS A 1 327 ? -7.475 -0.213 -11.773 1.00 97.94 327 CYS A N 1
ATOM 2611 C CA . CYS A 1 327 ? -8.057 0.881 -10.996 1.00 97.94 327 CYS A CA 1
ATOM 2612 C C . CYS A 1 327 ? -9.589 0.858 -11.017 1.00 97.94 327 CYS A C 1
ATOM 2614 O O . CYS A 1 327 ? -10.217 0.965 -9.963 1.00 97.94 327 CYS A O 1
ATOM 2616 N N . ILE A 1 328 ? -10.199 0.689 -12.196 1.00 98.00 328 ILE A N 1
ATOM 2617 C CA . ILE A 1 328 ? -11.656 0.563 -12.331 1.00 98.00 328 ILE A CA 1
ATOM 2618 C C . ILE A 1 328 ? -12.152 -0.630 -11.514 1.00 98.00 328 ILE A C 1
ATOM 2620 O O . ILE A 1 328 ? -13.122 -0.490 -10.772 1.00 98.00 328 ILE A O 1
ATOM 2624 N N . GLY A 1 329 ? -11.473 -1.776 -11.580 1.00 98.00 329 GLY A N 1
ATOM 2625 C CA . GLY A 1 329 ? -11.859 -2.960 -10.818 1.00 98.00 329 GLY A CA 1
ATOM 2626 C C . GLY A 1 329 ? -11.786 -2.778 -9.309 1.00 98.00 329 GLY A C 1
ATOM 2627 O O . GLY A 1 329 ? -12.731 -3.141 -8.609 1.00 98.00 329 GLY A O 1
ATOM 2628 N N . ILE A 1 330 ? -10.729 -2.137 -8.812 1.00 98.00 330 ILE A N 1
ATOM 2629 C CA . ILE A 1 330 ? -10.579 -1.809 -7.389 1.00 98.00 330 ILE A CA 1
ATOM 2630 C C . ILE A 1 330 ? -11.674 -0.829 -6.938 1.00 98.00 330 ILE A C 1
ATOM 2632 O O . ILE A 1 330 ? -12.287 -1.016 -5.884 1.00 98.00 330 ILE A O 1
ATOM 2636 N N . ILE A 1 331 ? -11.975 0.202 -7.735 1.00 97.38 331 ILE A N 1
ATOM 2637 C CA . ILE A 1 331 ? -13.022 1.184 -7.409 1.00 97.38 331 ILE A CA 1
ATOM 2638 C C . ILE A 1 331 ? -14.407 0.528 -7.422 1.00 97.38 331 ILE A C 1
ATOM 2640 O O . ILE A 1 331 ? -15.177 0.699 -6.480 1.00 97.38 331 ILE A O 1
ATOM 2644 N N . VAL A 1 332 ? -14.730 -0.260 -8.448 1.00 96.94 332 VAL A N 1
ATOM 2645 C CA . VAL A 1 332 ? -16.012 -0.973 -8.533 1.00 96.94 332 VAL A CA 1
ATOM 2646 C C . VAL A 1 332 ? -16.152 -1.967 -7.382 1.00 96.94 332 VAL A C 1
ATOM 2648 O O . VAL A 1 332 ? -17.187 -1.988 -6.718 1.00 96.94 332 VAL A O 1
ATOM 2651 N N . GLY A 1 333 ? -15.115 -2.753 -7.091 1.00 96.12 333 GLY A N 1
ATOM 2652 C CA . GLY A 1 333 ? -15.150 -3.703 -5.984 1.00 96.12 333 GLY A CA 1
ATOM 2653 C C . GLY A 1 333 ? -15.292 -3.026 -4.623 1.00 96.12 333 GLY A C 1
ATOM 2654 O O . GLY A 1 333 ? -16.127 -3.454 -3.831 1.00 96.12 333 GLY A O 1
ATOM 2655 N N . SER A 1 334 ? -14.598 -1.912 -4.376 1.00 93.88 334 SER A N 1
ATOM 2656 C CA . SER A 1 334 ? -14.747 -1.157 -3.123 1.00 93.88 334 SER A CA 1
ATOM 2657 C C . SER A 1 334 ? -16.127 -0.500 -2.982 1.00 93.88 334 SER A C 1
ATOM 2659 O O . SER A 1 334 ? -16.709 -0.530 -1.895 1.00 93.88 334 SER A O 1
ATOM 2661 N N . LEU A 1 335 ? -16.715 0.010 -4.073 1.00 92.62 335 LEU A N 1
ATOM 2662 C CA . LEU A 1 335 ? -18.103 0.497 -4.098 1.00 92.62 335 LEU A CA 1
ATOM 2663 C C . LEU A 1 335 ? -19.105 -0.611 -3.750 1.00 92.62 335 LEU A C 1
ATOM 2665 O O . LEU A 1 335 ? -20.057 -0.381 -2.996 1.00 92.62 335 LEU A O 1
ATOM 2669 N N . LEU A 1 336 ? -18.898 -1.819 -4.279 1.00 92.56 336 LEU A N 1
ATOM 2670 C CA . LEU A 1 336 ? -19.729 -2.976 -3.959 1.00 92.56 336 LEU A CA 1
ATOM 2671 C C . LEU A 1 336 ? -19.547 -3.415 -2.497 1.00 92.56 336 LEU A C 1
ATOM 2673 O O . LEU A 1 336 ? -20.545 -3.697 -1.831 1.00 92.56 336 LEU A O 1
ATOM 2677 N N . THR A 1 337 ? -18.319 -3.399 -1.966 1.00 90.75 337 THR A N 1
ATOM 2678 C CA . THR A 1 337 ? -18.039 -3.684 -0.548 1.00 90.75 337 THR A CA 1
ATOM 2679 C C . THR A 1 337 ? -18.772 -2.702 0.363 1.00 90.75 337 THR A C 1
ATOM 2681 O O . THR A 1 337 ? -19.459 -3.119 1.292 1.00 90.75 337 THR A O 1
ATOM 2684 N N . ILE A 1 338 ? -18.719 -1.403 0.062 1.00 86.06 338 ILE A N 1
ATOM 2685 C CA . ILE A 1 338 ? -19.451 -0.372 0.814 1.00 86.06 338 ILE A CA 1
ATOM 2686 C C . ILE A 1 338 ? -20.964 -0.559 0.698 1.00 86.06 338 ILE A C 1
ATOM 2688 O O . ILE A 1 338 ? -21.695 -0.419 1.679 1.00 86.06 338 ILE A O 1
ATOM 2692 N N . SER A 1 339 ? -21.458 -0.908 -0.489 1.00 85.31 339 SER A N 1
ATOM 2693 C CA . SER A 1 339 ? -22.883 -1.184 -0.694 1.00 85.31 339 SER A CA 1
ATOM 2694 C C . SER A 1 339 ? -23.351 -2.384 0.134 1.00 85.31 339 SER A C 1
ATOM 2696 O O . SER A 1 339 ? -24.461 -2.374 0.665 1.00 85.31 339 SER A O 1
ATOM 2698 N N . ALA A 1 340 ? -22.496 -3.394 0.300 1.00 82.94 340 ALA A N 1
ATOM 2699 C CA . ALA A 1 340 ? -22.742 -4.520 1.189 1.00 82.94 340 ALA A CA 1
ATOM 2700 C C . ALA A 1 340 ? -22.603 -4.138 2.676 1.00 82.94 340 ALA A C 1
ATOM 2702 O O . ALA A 1 340 ? -23.297 -4.725 3.512 1.00 82.94 340 ALA A O 1
ATOM 2703 N N . LEU A 1 341 ? -21.765 -3.148 3.011 1.00 77.12 341 LEU A N 1
ATOM 2704 C CA . LEU A 1 341 ? -21.566 -2.651 4.380 1.00 77.12 341 LEU A CA 1
ATOM 2705 C C . LEU A 1 341 ? -22.839 -1.987 4.915 1.00 77.12 341 LEU A C 1
ATOM 2707 O O . LEU A 1 341 ? -23.175 -2.141 6.083 1.00 77.12 341 LEU A O 1
ATOM 2711 N N . LYS A 1 342 ? -23.650 -1.386 4.034 1.00 69.75 342 LYS A N 1
ATOM 2712 C CA . LYS A 1 342 ? -24.999 -0.910 4.395 1.00 69.75 342 LYS A CA 1
ATOM 2713 C C . LYS A 1 342 ? -25.910 -2.013 4.958 1.00 69.75 342 LYS A C 1
ATOM 2715 O O . LYS A 1 342 ? -26.923 -1.701 5.570 1.00 69.75 342 LYS A O 1
ATOM 2720 N N . ARG A 1 343 ? -25.588 -3.294 4.728 1.00 68.69 343 ARG A N 1
ATOM 2721 C CA . ARG A 1 343 ? -26.336 -4.457 5.241 1.00 68.69 343 ARG A CA 1
ATOM 2722 C C . ARG A 1 343 ? -25.611 -5.203 6.366 1.00 68.69 343 ARG A C 1
ATOM 2724 O O . ARG A 1 343 ? -26.243 -5.997 7.052 1.00 68.69 343 ARG A O 1
ATOM 2731 N N . ASN A 1 344 ? -24.305 -4.992 6.547 1.00 66.44 344 ASN A N 1
ATOM 2732 C CA . ASN A 1 344 ? -23.471 -5.709 7.516 1.00 66.44 344 ASN A CA 1
ATOM 2733 C C . ASN A 1 344 ? -22.510 -4.727 8.207 1.00 66.44 344 ASN A C 1
ATOM 2735 O O . ASN A 1 344 ? -21.725 -4.087 7.521 1.00 66.44 344 ASN A O 1
ATOM 2739 N N . LYS A 1 345 ? -22.507 -4.656 9.550 1.00 63.00 345 LYS A N 1
ATOM 2740 C CA . LYS A 1 345 ? -21.692 -3.692 10.331 1.00 63.00 345 LYS A CA 1
ATOM 2741 C C . LYS A 1 345 ? -20.183 -3.777 10.041 1.00 63.00 345 LYS A C 1
ATOM 2743 O O . LYS A 1 345 ? -19.490 -2.773 10.131 1.00 63.00 345 LYS A O 1
ATOM 2748 N N . ILE A 1 346 ? -19.677 -4.969 9.715 1.00 67.06 346 ILE A N 1
ATOM 2749 C CA . ILE A 1 346 ? -18.256 -5.213 9.442 1.00 67.06 346 ILE A CA 1
ATOM 2750 C C . ILE A 1 346 ? -18.150 -6.103 8.205 1.00 67.06 346 ILE A C 1
ATOM 2752 O O . ILE A 1 346 ? -18.748 -7.182 8.158 1.00 67.06 346 ILE A O 1
ATOM 2756 N N . LEU A 1 347 ? -17.374 -5.664 7.216 1.00 77.44 347 LEU A N 1
ATOM 2757 C CA . LEU A 1 347 ? -17.045 -6.453 6.035 1.00 77.44 347 LEU A CA 1
ATOM 2758 C C . LEU A 1 347 ? -15.548 -6.396 5.734 1.00 77.44 347 LEU A C 1
ATOM 2760 O O . LEU A 1 347 ? -14.926 -5.364 5.976 1.00 77.44 347 LEU A O 1
ATOM 2764 N N . PRO A 1 348 ? -14.987 -7.487 5.183 1.00 79.94 348 PRO A N 1
ATOM 2765 C CA . PRO A 1 348 ? -13.619 -7.490 4.688 1.00 79.94 348 PRO A CA 1
ATOM 2766 C C . PRO A 1 348 ? -13.498 -6.510 3.513 1.00 79.94 348 PRO A C 1
ATOM 2768 O O . PRO A 1 348 ? -14.305 -6.552 2.578 1.00 79.94 348 PRO A O 1
ATOM 2771 N N . GLY A 1 349 ? -12.520 -5.607 3.589 1.00 79.12 349 GLY A N 1
ATOM 2772 C CA . GLY A 1 349 ? -12.343 -4.502 2.642 1.00 79.12 349 GLY A CA 1
ATOM 2773 C C . GLY A 1 349 ? -11.711 -4.941 1.321 1.00 79.12 349 GLY A C 1
ATOM 2774 O O . GLY A 1 349 ? -12.110 -4.487 0.247 1.00 79.12 349 GLY A O 1
ATOM 2775 N N . LEU A 1 350 ? -10.760 -5.872 1.410 1.00 85.38 350 LEU A N 1
ATOM 2776 C CA . LEU A 1 350 ? -9.894 -6.309 0.314 1.00 85.38 350 LEU A CA 1
ATOM 2777 C C . LEU A 1 350 ? -10.546 -7.189 -0.760 1.00 85.38 350 LEU A C 1
ATOM 2779 O O . LEU A 1 350 ? -10.321 -6.924 -1.943 1.00 85.38 350 LEU A O 1
ATOM 2783 N N . PRO A 1 351 ? -11.323 -8.238 -0.427 1.00 90.44 351 PRO A N 1
ATOM 2784 C CA . PRO A 1 351 ? -11.495 -9.356 -1.348 1.00 90.44 351 PRO A CA 1
ATOM 2785 C C . PRO A 1 351 ? -12.154 -8.962 -2.660 1.00 90.44 351 PRO A C 1
ATOM 2787 O O . PRO A 1 351 ? -11.661 -9.296 -3.732 1.00 90.44 351 PRO A O 1
ATOM 2790 N N . LEU A 1 352 ? -13.258 -8.220 -2.586 1.00 93.19 352 LEU A N 1
ATOM 2791 C CA . LEU A 1 352 ? -14.032 -7.877 -3.772 1.00 93.19 352 LEU A CA 1
ATOM 2792 C C . LEU A 1 352 ? -13.268 -6.915 -4.691 1.00 93.19 352 LEU A C 1
ATOM 2794 O O . LEU A 1 352 ? -13.243 -7.115 -5.903 1.00 93.19 352 LEU A O 1
ATOM 2798 N N . SER A 1 353 ? -12.599 -5.920 -4.107 1.00 96.12 353 SER A N 1
ATOM 2799 C CA . SER A 1 353 ? -11.731 -4.971 -4.811 1.00 96.12 353 SER A CA 1
ATOM 2800 C C . SER A 1 353 ? -10.576 -5.675 -5.525 1.00 96.12 353 SER A C 1
ATOM 2802 O O . SER A 1 353 ? -10.310 -5.393 -6.691 1.00 96.12 353 SER A O 1
ATOM 2804 N N . ILE A 1 354 ? -9.919 -6.624 -4.853 1.00 96.69 354 ILE A N 1
ATOM 2805 C CA . ILE A 1 354 ? -8.771 -7.353 -5.397 1.00 96.69 354 ILE A CA 1
ATOM 2806 C C . ILE A 1 354 ? -9.191 -8.359 -6.472 1.00 96.69 354 ILE A C 1
ATOM 2808 O O . ILE A 1 354 ? -8.589 -8.369 -7.542 1.00 96.69 354 ILE A O 1
ATOM 2812 N N . PHE A 1 355 ? -10.229 -9.173 -6.248 1.00 96.75 355 PHE A N 1
ATOM 2813 C CA . PHE A 1 355 ? -10.669 -10.157 -7.247 1.00 96.75 355 PHE A CA 1
ATOM 2814 C C . PHE A 1 355 ? -11.129 -9.489 -8.547 1.00 96.75 355 PHE A C 1
ATOM 2816 O O . PHE A 1 355 ? -10.737 -9.923 -9.630 1.00 96.75 355 PHE A O 1
ATOM 2823 N N . ILE A 1 356 ? -11.926 -8.418 -8.451 1.00 97.38 356 ILE A N 1
ATOM 2824 C CA . ILE A 1 356 ? -12.382 -7.672 -9.633 1.00 97.38 356 ILE A CA 1
ATOM 2825 C C . ILE A 1 356 ? -11.207 -6.923 -10.276 1.00 97.38 356 ILE A C 1
ATOM 2827 O O . ILE A 1 356 ? -11.089 -6.928 -11.500 1.00 97.38 356 ILE A O 1
ATOM 2831 N N . GLY A 1 357 ? -10.317 -6.327 -9.475 1.00 97.25 357 GLY A N 1
ATOM 2832 C CA . GLY A 1 357 ? -9.105 -5.660 -9.955 1.00 97.25 357 GLY A CA 1
ATOM 2833 C C . GLY A 1 357 ? -8.196 -6.588 -10.763 1.00 97.25 357 GLY A C 1
ATOM 2834 O O . GLY A 1 357 ? -7.842 -6.253 -11.890 1.00 97.25 357 GLY A O 1
ATOM 2835 N N . ILE A 1 358 ? -7.872 -7.773 -10.232 1.00 96.19 358 ILE A N 1
ATOM 2836 C CA . ILE A 1 358 ? -7.071 -8.790 -10.934 1.00 96.19 358 ILE A CA 1
ATOM 2837 C C . ILE A 1 358 ? -7.798 -9.252 -12.199 1.00 96.19 358 ILE A C 1
ATOM 2839 O O . ILE A 1 358 ? -7.189 -9.322 -13.263 1.00 96.19 358 ILE A O 1
ATOM 2843 N N . GLY A 1 359 ? -9.103 -9.530 -12.111 1.00 96.62 359 GLY A N 1
ATOM 2844 C CA . GLY A 1 359 ? -9.895 -9.958 -13.264 1.00 96.62 359 GLY A CA 1
ATOM 2845 C C . GLY A 1 359 ? -9.874 -8.943 -14.410 1.00 96.62 359 GLY A C 1
ATOM 2846 O O . GLY A 1 359 ? -9.664 -9.321 -15.562 1.00 96.62 359 GLY A O 1
ATOM 2847 N N . LEU A 1 360 ? -10.032 -7.650 -14.105 1.00 96.88 360 LEU A N 1
ATOM 2848 C CA . LEU A 1 360 ? -9.961 -6.591 -15.111 1.00 96.88 360 LEU A CA 1
ATOM 2849 C C . LEU A 1 360 ? -8.534 -6.333 -15.607 1.00 96.88 360 LEU A C 1
ATOM 2851 O O . LEU A 1 360 ? -8.364 -6.089 -16.799 1.00 96.88 360 LEU A O 1
ATOM 2855 N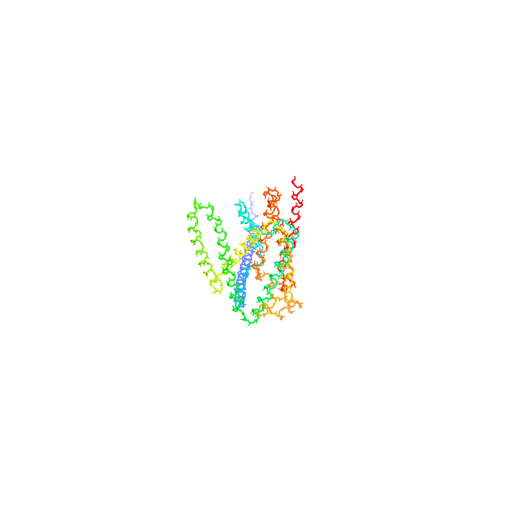 N . ALA A 1 361 ? -7.514 -6.446 -14.754 1.00 93.62 361 ALA A N 1
ATOM 2856 C CA . ALA A 1 361 ? -6.119 -6.372 -15.185 1.00 93.62 361 ALA A CA 1
ATOM 2857 C C . ALA A 1 361 ? -5.787 -7.487 -16.197 1.00 93.62 361 ALA A C 1
ATOM 2859 O O . ALA A 1 361 ? -5.225 -7.215 -17.254 1.00 93.62 361 ALA A O 1
ATOM 2860 N N . LEU A 1 362 ? -6.224 -8.725 -15.950 1.00 92.31 362 LEU A N 1
ATOM 2861 C CA . LEU A 1 362 ? -6.055 -9.832 -16.902 1.00 92.31 362 LEU A CA 1
ATOM 2862 C C . LEU A 1 362 ? -6.849 -9.614 -18.199 1.00 92.31 362 LEU A C 1
ATOM 2864 O O . LEU A 1 362 ? -6.329 -9.855 -19.288 1.00 92.31 362 LEU A O 1
ATOM 2868 N N . LEU A 1 363 ? -8.087 -9.114 -18.098 1.00 93.50 363 LEU A N 1
ATOM 2869 C CA . LEU A 1 363 ? -8.896 -8.759 -19.268 1.00 93.50 363 LEU A CA 1
ATOM 2870 C C . LEU A 1 363 ? -8.201 -7.697 -20.128 1.00 93.50 363 LEU A C 1
ATOM 2872 O O . LEU A 1 363 ? -8.245 -7.778 -21.354 1.00 93.50 363 LEU A O 1
ATOM 2876 N N . SER A 1 364 ? -7.541 -6.725 -19.495 1.00 93.38 364 SER A N 1
ATOM 2877 C CA . SER A 1 364 ? -6.800 -5.685 -20.205 1.00 93.38 364 SER A CA 1
ATOM 2878 C C . SER A 1 364 ? -5.674 -6.270 -21.057 1.00 93.38 364 SER A C 1
ATOM 2880 O O . SER A 1 364 ? -5.536 -5.865 -22.203 1.00 93.38 364 SER A O 1
ATOM 2882 N N . GLY A 1 365 ? -4.963 -7.292 -20.566 1.00 87.19 365 GLY A N 1
ATOM 2883 C CA . GLY A 1 365 ? -3.931 -7.989 -21.336 1.00 87.19 365 GLY A CA 1
ATOM 2884 C C . GLY A 1 365 ? -4.489 -8.645 -22.601 1.00 87.19 365 GLY A C 1
ATOM 2885 O O . GLY A 1 365 ? -3.887 -8.537 -23.668 1.00 87.19 365 GLY A O 1
ATOM 2886 N N . TYR A 1 366 ? -5.681 -9.249 -22.517 1.00 87.69 366 TYR A N 1
ATOM 2887 C CA . TYR A 1 366 ? -6.369 -9.800 -23.690 1.00 87.69 366 TYR A CA 1
ATOM 2888 C C . TYR A 1 366 ? -6.784 -8.709 -24.686 1.00 87.69 366 TYR A C 1
ATOM 2890 O O . TYR A 1 366 ? -6.594 -8.863 -25.889 1.00 87.69 366 TYR A O 1
ATOM 2898 N N . VAL A 1 367 ? -7.317 -7.584 -24.197 1.00 89.12 367 VAL A N 1
ATOM 2899 C CA . VAL A 1 367 ? -7.671 -6.434 -25.045 1.00 89.12 367 VAL A CA 1
ATOM 2900 C C . VAL A 1 367 ? -6.430 -5.853 -25.723 1.00 89.12 367 VAL A C 1
ATOM 2902 O O . VAL A 1 367 ? -6.462 -5.568 -26.914 1.00 89.12 367 VAL A O 1
ATOM 2905 N N . SER A 1 368 ? -5.325 -5.713 -24.995 1.00 85.31 368 SER A N 1
ATOM 2906 C CA . SER A 1 368 ? -4.061 -5.214 -25.532 1.00 85.31 368 SER A CA 1
ATOM 2907 C C . SER A 1 368 ? -3.486 -6.130 -26.606 1.00 85.31 368 SER A C 1
ATOM 2909 O O . SER A 1 368 ? -3.025 -5.626 -27.624 1.00 85.31 368 SER A O 1
ATOM 2911 N N . TYR A 1 369 ? -3.594 -7.451 -26.434 1.00 83.00 369 TYR A N 1
ATOM 2912 C CA . TYR A 1 369 ? -3.214 -8.426 -27.459 1.00 83.00 369 TYR A CA 1
ATOM 2913 C C . TYR A 1 369 ? -4.025 -8.295 -28.759 1.00 83.00 369 TYR A C 1
ATOM 2915 O O . TYR A 1 369 ? -3.536 -8.664 -29.815 1.00 83.00 369 TYR A O 1
ATOM 2923 N N . LEU A 1 370 ? -5.260 -7.781 -28.705 1.00 85.06 370 LEU A N 1
ATOM 2924 C CA . LEU A 1 370 ? -6.078 -7.545 -29.903 1.00 85.06 370 LEU A CA 1
ATOM 2925 C C . LEU A 1 370 ? -5.776 -6.210 -30.602 1.00 85.06 370 LEU A C 1
ATOM 2927 O O . LEU A 1 370 ? -6.179 -6.027 -31.750 1.00 85.06 370 LEU A O 1
ATOM 2931 N N . ILE A 1 371 ? -5.169 -5.253 -29.894 1.00 81.31 371 ILE A N 1
ATOM 2932 C CA . ILE A 1 371 ? -4.880 -3.904 -30.407 1.00 81.31 371 ILE A CA 1
ATOM 2933 C C . ILE A 1 371 ? -3.502 -3.846 -31.082 1.00 81.31 371 ILE A C 1
ATOM 2935 O O . ILE A 1 371 ? -3.332 -3.071 -32.025 1.00 81.31 371 ILE A O 1
ATOM 2939 N N . ILE A 1 372 ? -2.537 -4.615 -30.569 1.00 78.88 372 ILE A N 1
ATOM 2940 C CA . ILE A 1 372 ? -1.188 -4.794 -31.134 1.00 78.88 372 ILE A CA 1
ATOM 2941 C C . ILE A 1 372 ? -1.261 -5.824 -32.260 1.00 78.88 372 ILE A C 1
ATOM 2943 O O . ILE A 1 372 ? -0.635 -5.573 -33.315 1.00 78.88 372 ILE A O 1
#

pLDDT: mean 83.03, std 17.01, range [36.56, 98.56]

Radius of gyration: 30.55 Å; chains: 1; bounding box: 106×98×59 Å

Secondary structure (DSSP, 8-state):
------SSSSSHHHHHHHHHHHHHHHHHHHHHHHHHHHHHHHHHHHHHHHHHHHHHHHHHT-TTTTTS-EEEEEGGGTHHHHHHHHHHHHHHHHHHHHTT-----S-S-HHHHHHHHHHHHHHHHHHHHHHHHHHHHH-HHHHHHHHHHHHHHHHHHHHHHHHHHHHHHH-SSHHHHHHHHHHHHHHHHHHHHHHHHHHTTT-S-HHHHHHHHHHHHHHHHHHHHHHHTT-HHHHHHHHHHHHHHHHHHHHHSHHHHHHHHTT---HHHHHHHHTT-S-GGGGGSPEEEEEHHHHHHHHHHHHHHHHHHHHHHS-HHHHHHHHHHHHHHHHHHHHHHHHHHTT-S---SHHHHHHHHHHHHHHHHHHHHHH-

Sequence (372 aa):
MVSQQDKNDDNANSEKSEADVQEKDDSEKDKVIERQKKVDENYKRLKNNIDKEYEEIYEDESGISDYLPVYKVRLKLFVVPILIALVSSGILAWIVFSLGFSGDAGGDDPSLGLWYGIIFTVVAAISSIFIAYIVKKKGEEALKYLMGFAFFLLTCMLSYFFGDILLIIYSPNQLVYNILSFIYFVFCLILSIYLIRSFFGGKMSKKKRNFYVLFIGILIGSFMNIVFYENSFLIASMLIGISIWDIISVKKGPIKSIMEATGGYDPEFERKLKSGEIEIKDFEFSELEIGIGDIAFYSLLASHSLVAGYFITENLTVAIISMTFACIGIIVGSLLTISALKRNKILPGLPLSIFIGIGLALLSGYVSYLII